Protein AF-A0A3D1FB81-F1 (afdb_monomer_lite)

Sequence (231 aa):
MKILDAQGRLFGKINVIDFLALMFLVSLTPMFYFGYKIVNKKPQAPQAQEFPVVPKAIIETEFDFTFTKLDSHTAKLIAIGDKEIDKSGQIIGEIISVGRLKPLTYEIDLGSGLKSTKENPELKQIPVTLKIKAEVKDNSLYYKDKPLKAATLIDFHSNKYTAQAIFMPVGISTIEKTIPSLTSDAIKAMIEQKTTVLNQEINLLRNKIDLLETFLKQEKTTEKREPKVKK

Foldseek 3Di:
DDQADPQCAGVVPHHPVVVVVVVVVVVCVVVVVVVVVVVPPDPPPDPPPPDPPPPWDKDKDKFKKKFWQDFPVRLVVDDFQFFFADPVRDTFKGFHDKADKDFHWDWDDPPPRDIDIDGDNRIIMIITMMTGTWTQDPNFTDDPNHTQDAQDWDWGDGPVDITIIGTHGPDPPVVPPPDPDDPPVVVVVVVVVVVVVVVVVVVVVVVVVVVVVVVVVVVVVVVVPDDPPDD

pLDDT: mean 87.66, std 13.92, range [40.28, 98.56]

Secondary structure (DSSP, 8-state):
--SB-TTSEETTTEEHHHHHHHHHHHHHHHHHHHHHHHHTS---------------EEEEEEEEEEEEEE-TTHHHH--TT-EEE-TTS-EEEEEEEE---EEEEEEEE-STT-EEEEEEEEEEEEEEEEEEEEEEETTEEEETTEE--TT-EEEEE-SS-EEEEEEE-TTSSHHHHS-SS--HHHHHHHHHHHHHHHHHHHHHHHHHHHHHHHHHHHHHHHHTT------

Radius of gyration: 38.81 Å; chains: 1; bounding box: 113×56×82 Å

Structure (mmCIF, N/CA/C/O backbone):
data_AF-A0A3D1FB81-F1
#
_entry.id   AF-A0A3D1FB81-F1
#
loop_
_atom_site.group_PDB
_atom_site.id
_atom_site.type_symbol
_atom_site.label_atom_id
_atom_site.label_alt_id
_atom_site.label_comp_id
_atom_site.label_asym_id
_atom_site.label_entity_id
_atom_site.label_seq_id
_atom_site.pdbx_PDB_ins_code
_atom_site.Cartn_x
_atom_site.Cartn_y
_atom_site.Cartn_z
_atom_site.occupancy
_atom_site.B_iso_or_equiv
_atom_site.auth_seq_id
_atom_site.auth_comp_id
_atom_site.auth_asym_id
_atom_site.auth_atom_id
_atom_site.pdbx_PDB_model_num
ATOM 1 N N . MET A 1 1 ? -74.794 -16.175 51.330 1.00 75.69 1 MET A N 1
ATOM 2 C CA . MET A 1 1 ? -75.111 -15.676 49.971 1.00 75.69 1 MET A CA 1
ATOM 3 C C . MET A 1 1 ? -74.534 -16.652 48.957 1.00 75.69 1 MET A C 1
ATOM 5 O O . MET A 1 1 ? -73.378 -17.022 49.114 1.00 75.69 1 MET A O 1
ATOM 9 N N . LYS A 1 2 ? -75.319 -17.123 47.978 1.00 82.88 2 LYS A N 1
ATOM 10 C CA . LYS A 1 2 ? -74.787 -17.961 46.890 1.00 82.88 2 LYS A CA 1
ATOM 11 C C . LYS A 1 2 ? -74.041 -17.052 45.908 1.00 82.88 2 LYS A C 1
ATOM 13 O O . LYS A 1 2 ? -74.607 -16.071 45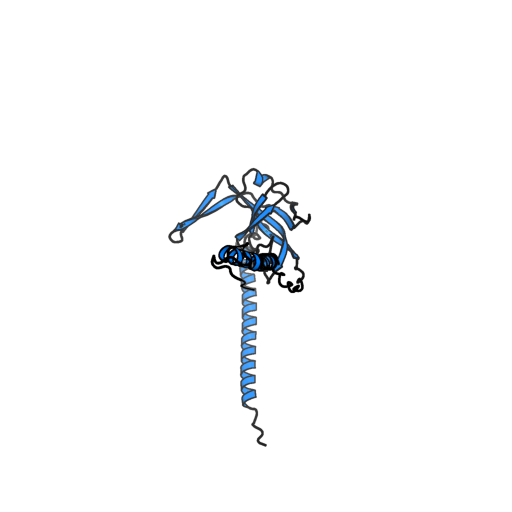.445 1.00 82.88 2 LYS A O 1
ATOM 18 N N . ILE A 1 3 ? -72.770 -17.350 45.652 1.00 83.62 3 ILE A N 1
ATOM 19 C CA . ILE A 1 3 ? -71.889 -16.554 44.773 1.00 83.62 3 ILE A CA 1
ATOM 20 C C . ILE A 1 3 ? -72.203 -16.817 43.288 1.00 83.62 3 ILE A C 1
ATOM 22 O O . ILE A 1 3 ? -72.002 -15.948 42.439 1.00 83.62 3 ILE A O 1
ATOM 26 N N . LEU A 1 4 ? -72.750 -17.999 42.998 1.00 85.81 4 LEU A N 1
ATOM 27 C CA . LEU A 1 4 ? -73.154 -18.458 41.675 1.00 85.81 4 LEU A CA 1
ATOM 28 C C . LEU A 1 4 ? -74.666 -18.668 41.631 1.00 85.81 4 LEU A C 1
ATOM 30 O O . LEU A 1 4 ? -75.235 -19.336 42.499 1.00 85.81 4 LEU A O 1
ATOM 34 N N . ASP A 1 5 ? -75.294 -18.098 40.608 1.00 87.69 5 ASP A N 1
ATOM 35 C CA . ASP A 1 5 ? -76.678 -18.393 40.240 1.00 87.69 5 ASP A CA 1
ATOM 36 C C . ASP A 1 5 ? -76.773 -19.762 39.528 1.00 87.69 5 ASP A C 1
ATOM 38 O O . ASP A 1 5 ? -75.783 -20.264 38.994 1.00 87.69 5 ASP A O 1
ATOM 42 N N . ALA A 1 6 ? -77.968 -20.355 39.482 1.00 91.19 6 ALA A N 1
ATOM 43 C CA . ALA A 1 6 ? -78.286 -21.592 38.767 1.00 91.19 6 ALA A CA 1
ATOM 44 C C . ALA A 1 6 ? -77.912 -21.544 37.273 1.00 91.19 6 ALA A C 1
ATOM 46 O O . ALA A 1 6 ? -77.668 -22.580 36.665 1.00 91.19 6 ALA A O 1
ATOM 47 N N . GLN A 1 7 ? -77.820 -20.344 36.693 1.00 88.88 7 GLN A N 1
ATOM 48 C CA . GLN A 1 7 ? -77.372 -20.121 35.316 1.00 88.88 7 GLN A CA 1
ATOM 49 C C . GLN A 1 7 ? -75.844 -19.974 35.172 1.00 88.88 7 GLN A C 1
ATOM 51 O O . GLN A 1 7 ? -75.364 -19.640 34.092 1.00 88.88 7 GLN A O 1
ATOM 56 N N . GLY A 1 8 ? -75.062 -20.171 36.241 1.00 86.50 8 GLY A N 1
ATOM 57 C CA . GLY A 1 8 ? -73.601 -20.036 36.195 1.00 86.50 8 GLY A CA 1
ATOM 58 C C . GLY A 1 8 ? -73.120 -18.588 36.054 1.00 86.50 8 GLY A C 1
ATOM 59 O O . GLY A 1 8 ? -72.060 -18.334 35.482 1.00 86.50 8 GLY A O 1
ATOM 60 N N . ARG A 1 9 ? -73.900 -17.621 36.555 1.00 90.75 9 ARG A N 1
ATOM 61 C CA . ARG A 1 9 ? -73.536 -16.195 36.579 1.00 90.75 9 ARG A CA 1
ATOM 62 C C . ARG A 1 9 ? -72.970 -15.808 37.943 1.00 90.75 9 ARG A C 1
ATOM 64 O O . ARG A 1 9 ? -73.579 -16.114 38.970 1.00 90.75 9 ARG A O 1
ATOM 71 N N . LEU A 1 10 ? -71.842 -15.098 37.959 1.00 88.81 10 LEU A N 1
ATOM 72 C CA . LEU A 1 10 ? -71.308 -14.459 39.162 1.00 88.81 10 LEU A CA 1
ATOM 73 C C . LEU A 1 10 ? -72.162 -13.232 39.492 1.00 88.81 10 LEU A C 1
ATOM 75 O O . LEU A 1 10 ? -72.335 -12.335 38.659 1.00 88.81 10 LEU A O 1
ATOM 79 N N . PHE A 1 11 ? -72.715 -13.205 40.708 1.00 88.94 11 PHE A N 1
ATOM 80 C CA . PHE A 1 11 ? -73.554 -12.107 41.211 1.00 88.94 11 PHE A CA 1
ATOM 81 C C . PHE A 1 11 ? -74.741 -11.728 40.295 1.00 88.94 11 PHE A C 1
ATOM 83 O O . PHE A 1 11 ? -75.189 -10.583 40.303 1.00 88.94 11 PHE A O 1
ATOM 90 N N . GLY A 1 12 ? -75.223 -12.661 39.463 1.00 87.25 12 GLY A N 1
ATOM 91 C CA . GLY A 1 12 ? -76.331 -12.450 38.519 1.00 87.25 12 GLY A CA 1
ATOM 92 C C . GLY A 1 12 ? -76.037 -11.512 37.337 1.00 87.25 12 GLY A C 1
ATOM 93 O O . GLY A 1 12 ? -76.905 -11.332 36.486 1.00 87.25 12 GLY A O 1
ATOM 94 N N . LYS A 1 13 ? -74.832 -10.927 37.255 1.00 91.44 13 LYS A N 1
ATOM 95 C CA . LYS A 1 13 ? -74.492 -9.887 36.266 1.00 91.44 13 LYS A CA 1
ATOM 96 C C . LYS A 1 13 ? -73.525 -10.351 35.181 1.00 91.44 13 LYS A C 1
ATOM 98 O O . LYS A 1 13 ? -73.621 -9.865 34.061 1.00 91.44 13 LYS A O 1
ATOM 103 N N . ILE A 1 14 ? -72.593 -11.251 35.501 1.00 92.56 14 ILE A N 1
ATOM 104 C CA . ILE A 1 14 ? -71.491 -11.622 34.600 1.00 92.56 14 ILE A CA 1
ATOM 105 C C . ILE A 1 14 ? -71.437 -13.143 34.466 1.00 92.56 14 ILE A C 1
ATOM 107 O O . ILE A 1 14 ? -71.548 -13.860 35.462 1.00 92.56 14 ILE A O 1
ATOM 111 N N . ASN A 1 15 ? -71.263 -13.650 33.246 1.00 94.75 15 ASN A N 1
ATOM 112 C CA . ASN A 1 15 ? -71.031 -15.076 33.020 1.00 94.75 15 ASN A CA 1
ATOM 113 C C . ASN A 1 15 ? -69.662 -15.481 33.587 1.00 94.75 15 ASN A C 1
ATOM 115 O O . ASN A 1 15 ? -68.679 -14.761 33.423 1.00 94.75 15 ASN A O 1
ATOM 119 N N . VAL A 1 16 ? -69.566 -16.658 34.211 1.00 92.75 16 VAL A N 1
ATOM 120 C CA . VAL A 1 16 ? -68.290 -17.176 34.753 1.00 92.75 16 VAL A CA 1
ATOM 121 C C . VAL A 1 16 ? -67.173 -17.197 33.705 1.00 92.75 16 VAL A C 1
ATOM 123 O O . VAL A 1 16 ? -66.028 -16.893 34.026 1.00 92.75 16 VAL A O 1
ATOM 126 N N . ILE A 1 17 ? -67.509 -17.522 32.455 1.00 92.56 17 ILE A N 1
ATOM 127 C CA . ILE A 1 17 ? -66.547 -17.603 31.348 1.00 92.56 17 ILE A CA 1
ATOM 128 C C . ILE A 1 17 ? -65.951 -16.223 31.038 1.00 92.56 17 ILE A C 1
ATOM 130 O O . ILE A 1 17 ? -64.731 -16.097 30.964 1.00 92.56 17 ILE A O 1
ATOM 134 N N . ASP A 1 18 ? -66.784 -15.181 30.940 1.00 91.88 18 ASP A N 1
ATOM 135 C CA . ASP A 1 18 ? -66.319 -13.804 30.720 1.00 91.88 18 ASP A CA 1
ATOM 136 C C . ASP A 1 18 ? -65.472 -13.305 31.890 1.00 91.88 18 ASP A C 1
ATOM 138 O O . ASP A 1 18 ? -64.463 -12.632 31.690 1.00 91.88 18 ASP A O 1
ATOM 142 N N . PHE A 1 19 ? -65.841 -13.671 33.121 1.00 94.44 19 PHE A N 1
ATOM 143 C CA . PHE A 1 19 ? -65.049 -13.337 34.300 1.00 94.44 19 PHE A CA 1
ATOM 144 C C . PHE A 1 19 ? -63.655 -13.979 34.251 1.00 94.44 19 PHE A C 1
ATOM 146 O O . PHE A 1 19 ? -62.665 -13.300 34.519 1.00 94.44 19 PHE A O 1
ATOM 153 N N . LEU A 1 20 ? -63.555 -15.256 33.863 1.00 94.62 20 LEU A N 1
ATOM 154 C CA . LEU A 1 20 ? -62.269 -15.940 33.698 1.00 94.62 20 LEU A CA 1
ATOM 155 C C . LEU A 1 20 ? -61.429 -15.317 32.578 1.00 94.62 20 LEU A C 1
ATOM 157 O O . LEU A 1 20 ? -60.232 -15.101 32.765 1.00 94.62 20 LEU A O 1
ATOM 161 N N . ALA A 1 21 ? -62.053 -14.993 31.442 1.00 96.25 21 ALA A N 1
ATOM 162 C CA . ALA A 1 21 ? -61.386 -14.323 30.330 1.00 96.25 21 ALA A CA 1
ATOM 163 C C . ALA A 1 21 ? -60.852 -12.941 30.747 1.00 96.25 21 ALA A C 1
ATOM 165 O O . ALA A 1 21 ? -59.707 -12.606 30.444 1.00 96.25 21 ALA A O 1
ATOM 166 N N . LEU A 1 22 ? -61.635 -12.172 31.513 1.00 95.88 22 LEU A N 1
ATOM 167 C CA . LEU A 1 22 ? -61.216 -10.885 32.071 1.00 95.88 22 LEU A CA 1
ATOM 168 C C . LEU A 1 22 ? -60.036 -11.055 33.039 1.00 95.88 22 LEU A C 1
ATOM 170 O O . LEU A 1 22 ? -59.058 -10.317 32.949 1.00 95.88 22 LEU A O 1
ATOM 174 N N . MET A 1 23 ? -60.098 -12.044 33.936 1.00 96.31 23 MET A N 1
ATOM 175 C CA . MET A 1 23 ? -59.019 -12.338 34.887 1.00 96.31 23 MET A CA 1
ATOM 176 C C . MET A 1 23 ? -57.724 -12.714 34.159 1.00 96.31 23 MET A C 1
ATOM 178 O O . MET A 1 23 ? -56.651 -12.219 34.507 1.00 96.31 23 MET A O 1
ATOM 182 N N . PHE A 1 24 ? -57.829 -13.528 33.107 1.00 96.75 24 PHE A N 1
ATOM 183 C CA . PHE A 1 24 ? -56.702 -13.896 32.256 1.00 96.75 24 PHE A CA 1
ATOM 184 C C . PHE A 1 24 ? -56.091 -12.669 31.566 1.00 96.75 24 PHE A C 1
ATOM 186 O O . PHE A 1 24 ? -54.877 -12.470 31.621 1.00 96.75 24 PHE A O 1
ATOM 193 N N . LEU A 1 25 ? -56.921 -11.788 31.005 1.00 95.94 25 LEU A N 1
ATOM 194 C CA . LEU A 1 25 ? -56.462 -10.577 30.322 1.00 95.94 25 LEU A CA 1
ATOM 195 C C . LEU A 1 25 ? -55.784 -9.596 31.295 1.00 95.94 25 LEU A C 1
ATOM 197 O O . LEU A 1 25 ? -54.714 -9.069 30.996 1.00 95.94 25 LEU A O 1
ATOM 201 N N . VAL A 1 26 ? -56.332 -9.443 32.507 1.00 96.56 26 VAL A N 1
ATOM 202 C CA . VAL A 1 26 ? -55.716 -8.650 33.586 1.00 96.56 26 VAL A CA 1
ATOM 203 C C . VAL A 1 26 ? -54.388 -9.264 34.047 1.00 96.56 26 VAL A C 1
ATOM 205 O O . VAL A 1 26 ? -53.433 -8.529 34.308 1.00 96.56 26 VAL A O 1
ATOM 208 N N . SER A 1 27 ? -54.278 -10.596 34.089 1.00 95.50 27 SER A N 1
ATOM 209 C CA . SER A 1 27 ? -53.034 -11.283 34.469 1.00 95.50 27 SER A CA 1
ATOM 210 C C . SER A 1 27 ? -51.903 -11.118 33.443 1.00 95.50 27 SER A C 1
ATOM 212 O O . SER A 1 27 ? -50.730 -11.123 33.815 1.00 95.50 27 SER A O 1
ATOM 214 N N . LEU A 1 28 ? -52.240 -10.893 32.167 1.00 95.50 28 LEU A N 1
ATOM 215 C CA . LEU A 1 28 ? -51.267 -10.665 31.095 1.00 95.50 28 LEU A CA 1
ATOM 216 C C . LEU A 1 28 ? -50.663 -9.253 31.124 1.00 95.50 28 LEU A C 1
ATOM 218 O O . LEU A 1 28 ? -49.510 -9.069 30.734 1.00 95.50 28 LEU A O 1
ATOM 222 N N . THR A 1 29 ? -51.397 -8.253 31.618 1.00 94.25 29 THR A N 1
ATOM 223 C CA . THR A 1 29 ? -50.948 -6.847 31.677 1.00 94.25 29 THR A CA 1
ATOM 224 C C . THR A 1 29 ? -49.556 -6.643 32.305 1.00 94.25 29 THR A C 1
ATOM 226 O O . THR A 1 29 ? -48.713 -5.999 31.672 1.00 94.25 29 THR A O 1
ATOM 229 N N . PRO A 1 30 ? -49.241 -7.191 33.501 1.00 92.38 30 PRO A N 1
ATOM 230 C CA . PRO A 1 30 ? -47.904 -7.058 34.080 1.00 92.38 30 PRO A CA 1
ATOM 231 C C . PRO A 1 30 ? -46.830 -7.776 33.252 1.00 92.38 30 PRO A C 1
ATOM 233 O O . PRO A 1 30 ? -45.713 -7.273 33.148 1.00 92.38 30 PRO A O 1
ATOM 236 N N . MET A 1 31 ? -47.157 -8.900 32.609 1.00 92.81 31 MET A N 1
ATOM 237 C CA . MET A 1 31 ? -46.212 -9.638 31.766 1.00 92.81 31 MET A CA 1
ATOM 238 C C . MET A 1 31 ? -45.755 -8.798 30.566 1.00 92.81 31 MET A C 1
ATOM 240 O O . MET A 1 31 ? -44.556 -8.712 30.300 1.00 92.81 31 MET A O 1
ATOM 244 N N . PHE A 1 32 ? -46.682 -8.104 29.899 1.00 92.31 32 PHE A N 1
ATOM 245 C CA . PHE A 1 32 ? -46.343 -7.183 28.811 1.00 92.31 32 PHE A CA 1
ATOM 246 C C . PHE A 1 32 ? -45.561 -5.959 29.306 1.00 92.31 32 PHE A C 1
ATOM 248 O O . PHE A 1 32 ? -44.557 -5.589 28.695 1.00 92.31 32 PHE A O 1
ATOM 255 N N . TYR A 1 33 ? -45.958 -5.368 30.439 1.00 92.81 33 TYR A N 1
ATOM 256 C CA . TYR A 1 33 ? -45.269 -4.206 31.013 1.00 92.81 33 TYR A CA 1
ATOM 257 C C . TYR A 1 33 ? -43.810 -4.513 31.403 1.00 92.81 33 TYR A C 1
ATOM 259 O O . TYR A 1 33 ? -42.891 -3.775 31.036 1.00 92.81 33 TYR A O 1
ATOM 267 N N . PHE A 1 34 ? -43.565 -5.622 32.112 1.00 91.19 34 PHE A N 1
ATOM 268 C CA . PHE A 1 34 ? -42.215 -6.012 32.532 1.00 91.19 34 PHE A CA 1
ATOM 269 C C . PHE A 1 34 ? -41.390 -6.624 31.395 1.00 91.19 34 PHE A C 1
ATOM 271 O O . PHE A 1 34 ? -40.194 -6.340 31.303 1.00 91.19 34 PHE A O 1
ATOM 278 N N . GLY A 1 35 ? -42.011 -7.392 30.494 1.00 88.00 35 GLY A N 1
ATOM 279 C CA . GLY A 1 35 ? -41.345 -7.954 29.318 1.00 88.00 35 GLY A CA 1
ATOM 280 C C . GLY A 1 35 ? -40.773 -6.867 28.407 1.00 88.00 35 GLY A C 1
ATOM 281 O O . GLY A 1 35 ? -39.593 -6.909 28.055 1.00 88.00 35 GLY A O 1
ATOM 282 N N . TYR A 1 36 ? -41.556 -5.820 28.123 1.00 89.81 36 TYR A N 1
ATOM 283 C CA . TYR A 1 36 ? -41.106 -4.692 27.299 1.00 89.81 36 TYR A CA 1
ATOM 284 C C . TYR A 1 36 ? -39.938 -3.919 27.938 1.00 89.81 36 TYR A C 1
ATOM 286 O O . TYR A 1 36 ? -39.029 -3.447 27.251 1.00 89.81 36 TYR A O 1
ATOM 294 N N . LYS A 1 37 ? -39.914 -3.827 29.273 1.00 84.69 37 LYS A N 1
ATOM 295 C CA . LYS A 1 37 ? -38.833 -3.168 30.021 1.00 84.69 37 LYS A CA 1
ATOM 296 C C . LYS A 1 37 ? -37.514 -3.947 29.972 1.00 84.69 37 LYS A C 1
ATOM 298 O O . LYS A 1 37 ? -36.456 -3.322 29.986 1.00 84.69 37 LYS A O 1
ATOM 303 N N . ILE A 1 38 ? -37.558 -5.279 29.932 1.00 83.50 38 ILE A N 1
ATOM 304 C CA . ILE A 1 38 ? -36.354 -6.125 29.885 1.00 83.50 38 ILE A CA 1
ATOM 305 C C . ILE A 1 38 ? -35.736 -6.106 28.483 1.00 83.50 38 ILE A C 1
ATOM 307 O O . ILE A 1 38 ? -34.524 -5.953 28.367 1.00 83.50 38 ILE A O 1
ATOM 311 N N . VAL A 1 39 ? -36.557 -6.166 27.431 1.00 85.19 39 VAL A N 1
ATOM 312 C CA . VAL A 1 39 ? -36.076 -6.164 26.036 1.00 85.19 39 VAL A CA 1
ATOM 313 C C . VAL A 1 39 ? -35.443 -4.819 25.641 1.00 85.19 39 VAL A C 1
ATOM 315 O O . VAL A 1 39 ? -34.495 -4.790 24.864 1.00 85.19 39 VAL A O 1
ATOM 318 N N . ASN A 1 40 ? -35.897 -3.704 26.225 1.00 82.00 40 ASN A N 1
ATOM 319 C CA . ASN A 1 40 ? -35.365 -2.369 25.916 1.00 82.00 40 ASN A CA 1
ATOM 320 C C . ASN A 1 40 ? -34.155 -1.941 26.752 1.00 82.00 40 ASN A C 1
ATOM 322 O O . ASN A 1 40 ? -33.587 -0.870 26.509 1.00 82.00 40 ASN A O 1
ATOM 326 N N . LYS A 1 41 ? -33.718 -2.750 27.723 1.00 74.81 41 LYS A N 1
ATOM 327 C CA . LYS A 1 41 ? -32.406 -2.529 28.327 1.00 74.81 41 LYS A CA 1
ATOM 328 C C . LYS A 1 41 ? -31.366 -2.944 27.302 1.00 74.81 41 LYS A C 1
ATOM 330 O O . LYS A 1 41 ? -31.046 -4.122 27.178 1.00 74.81 41 LYS A O 1
ATOM 335 N N . LYS A 1 42 ? -30.843 -1.957 26.565 1.00 74.50 42 LYS A N 1
ATOM 336 C CA . LYS A 1 42 ? -29.630 -2.141 25.767 1.00 74.50 42 LYS A CA 1
ATOM 337 C C . LYS A 1 42 ? -28.616 -2.851 26.669 1.00 74.50 42 LYS A C 1
ATOM 339 O O . LYS A 1 42 ? -28.425 -2.369 27.791 1.00 74.50 42 LYS A O 1
ATOM 344 N N . PRO A 1 43 ? -28.030 -3.983 26.242 1.00 72.38 43 PRO A N 1
ATOM 345 C CA . PRO A 1 43 ? -26.991 -4.632 27.018 1.00 72.38 43 PRO A CA 1
ATOM 346 C C . PRO A 1 43 ? -25.970 -3.557 27.367 1.00 72.38 43 PRO A C 1
ATOM 348 O O . PRO A 1 43 ? -25.457 -2.871 26.481 1.00 72.38 43 PRO A O 1
ATOM 351 N N . GLN A 1 44 ? -25.782 -3.331 28.668 1.00 67.69 44 GLN A N 1
ATOM 352 C CA . GLN A 1 44 ? -24.712 -2.480 29.154 1.00 67.69 44 GLN A CA 1
ATOM 353 C C . GLN A 1 44 ? -23.453 -3.125 28.593 1.00 67.69 44 GLN A C 1
ATOM 355 O O . GLN A 1 44 ? -23.117 -4.245 28.980 1.00 67.69 44 GLN A O 1
ATOM 360 N N . ALA A 1 45 ? -22.856 -2.482 27.587 1.00 72.38 45 ALA A N 1
ATOM 361 C CA . ALA A 1 45 ? -21.617 -2.960 27.012 1.00 72.38 45 ALA A CA 1
ATOM 362 C C . ALA A 1 45 ? -20.665 -3.185 28.193 1.00 72.38 45 ALA A C 1
ATOM 364 O O . ALA A 1 45 ? -20.569 -2.286 29.040 1.00 72.38 45 ALA A O 1
ATOM 365 N N . PRO A 1 46 ? -20.039 -4.371 28.311 1.00 71.25 46 PRO A N 1
ATOM 366 C CA . PRO A 1 46 ? -18.996 -4.590 29.297 1.00 71.25 46 PRO A CA 1
ATOM 367 C C . PRO A 1 46 ? -18.072 -3.386 29.224 1.00 71.25 46 PRO A C 1
ATOM 369 O O . PRO A 1 46 ? -17.648 -3.031 28.122 1.00 71.25 46 PRO A O 1
ATOM 372 N N . GLN A 1 47 ? -17.875 -2.700 30.353 1.00 67.00 47 GLN A N 1
ATOM 373 C CA . GLN A 1 47 ? -16.976 -1.556 30.419 1.00 67.00 47 GLN A CA 1
ATOM 374 C C . GLN A 1 47 ? -15.658 -2.018 29.813 1.00 67.00 47 GLN A C 1
ATOM 376 O O . GLN A 1 47 ? -15.001 -2.902 30.364 1.00 67.00 47 GLN A O 1
ATOM 381 N N . ALA A 1 48 ? -15.361 -1.519 28.612 1.00 66.94 48 ALA A N 1
ATOM 382 C CA . ALA A 1 48 ? -14.162 -1.887 27.897 1.00 66.94 48 ALA A CA 1
ATOM 383 C C . ALA A 1 48 ? -13.016 -1.501 28.822 1.00 66.94 48 ALA A C 1
ATOM 385 O O . ALA A 1 48 ? -12.868 -0.326 29.149 1.00 66.94 48 ALA A O 1
ATOM 386 N N . GLN A 1 49 ? -12.276 -2.497 29.310 1.00 73.62 49 GLN A N 1
ATOM 387 C CA . GLN A 1 49 ? -11.016 -2.242 29.984 1.00 73.62 49 GLN A CA 1
ATOM 388 C C . GLN A 1 49 ? -10.213 -1.349 29.044 1.00 73.62 49 GLN A C 1
ATOM 390 O O . GLN A 1 49 ? -9.917 -1.741 27.913 1.00 73.62 49 GLN A O 1
ATOM 395 N N . GLU A 1 50 ? -9.956 -0.118 29.480 1.00 66.00 50 GLU A N 1
ATOM 396 C CA . GLU A 1 50 ? -9.110 0.822 28.765 1.00 66.00 50 GLU A CA 1
ATOM 397 C C . GLU A 1 50 ? -7.702 0.234 28.784 1.00 66.00 50 GLU A C 1
ATOM 399 O O . GLU A 1 50 ? -6.936 0.407 29.731 1.00 66.00 50 GLU A O 1
ATOM 404 N N . PHE A 1 51 ? -7.381 -0.561 27.764 1.00 71.56 51 PHE A N 1
ATOM 405 C CA . PHE A 1 51 ? -6.016 -0.996 27.551 1.00 71.56 51 PHE A CA 1
ATOM 406 C C . PHE A 1 51 ? -5.174 0.267 27.366 1.00 71.56 51 PHE A C 1
ATOM 408 O O . PHE A 1 51 ? -5.567 1.136 26.578 1.00 71.56 51 PHE A O 1
ATOM 415 N N . PRO A 1 52 ? -4.043 0.400 28.083 1.00 72.88 52 PRO A N 1
ATOM 416 C CA . PRO A 1 52 ? -3.162 1.540 27.911 1.00 72.88 52 PRO A CA 1
ATOM 417 C C . PRO A 1 52 ? -2.810 1.638 26.429 1.00 72.88 52 PRO A C 1
ATOM 419 O O . PRO A 1 52 ? -2.255 0.703 25.848 1.00 72.88 52 PRO A O 1
ATOM 422 N N . VAL A 1 53 ? -3.207 2.749 25.805 1.00 76.12 53 VAL A N 1
ATOM 423 C CA . VAL A 1 53 ? -2.948 3.013 24.393 1.00 76.12 53 VAL A CA 1
ATOM 424 C C . VAL A 1 53 ? -1.440 3.125 24.247 1.00 76.12 53 VAL A C 1
ATOM 426 O O . VAL A 1 53 ? -0.851 4.153 24.579 1.00 76.12 53 VAL A O 1
ATOM 429 N N . VAL A 1 54 ? -0.802 2.043 23.804 1.00 76.75 54 VAL A N 1
ATOM 430 C CA . VAL A 1 54 ? 0.621 2.057 23.485 1.00 76.75 54 VAL A CA 1
ATOM 431 C C . VAL A 1 54 ? 0.806 3.128 22.406 1.00 76.75 54 VAL A C 1
ATOM 433 O O . VAL A 1 54 ? 0.148 3.046 21.362 1.00 76.75 54 VAL A O 1
ATOM 436 N N . PRO A 1 55 ? 1.618 4.172 22.654 1.00 77.12 55 PRO A N 1
ATOM 437 C CA . PRO A 1 55 ? 1.789 5.256 21.705 1.00 77.12 55 PRO A CA 1
ATOM 438 C C . PRO A 1 55 ? 2.297 4.683 20.384 1.00 77.12 55 PRO A C 1
ATOM 440 O O . PRO A 1 55 ? 3.312 3.991 20.328 1.00 77.12 55 PRO A O 1
ATOM 443 N N . LYS A 1 56 ? 1.544 4.951 19.319 1.00 85.06 56 LYS A N 1
ATOM 444 C CA . LYS A 1 56 ? 1.842 4.477 17.972 1.00 85.06 56 LYS A CA 1
ATOM 445 C C . LYS A 1 56 ? 3.143 5.120 17.502 1.00 85.06 56 LYS A C 1
ATOM 447 O O . LYS A 1 56 ? 3.192 6.332 17.300 1.00 85.06 56 LYS A O 1
ATOM 452 N N . ALA A 1 57 ? 4.194 4.322 17.338 1.00 91.06 57 ALA A N 1
ATOM 453 C CA . ALA A 1 57 ? 5.453 4.798 16.783 1.00 91.06 57 ALA A CA 1
ATOM 454 C C . ALA A 1 57 ? 5.266 5.063 15.281 1.00 91.06 57 ALA A C 1
ATOM 456 O O . ALA A 1 57 ? 5.159 4.132 14.481 1.00 91.06 57 ALA A O 1
ATOM 457 N N . ILE A 1 58 ? 5.184 6.341 14.913 1.00 92.94 58 ILE A N 1
ATOM 458 C CA . ILE A 1 58 ? 5.123 6.790 13.520 1.00 92.94 58 ILE A CA 1
ATOM 459 C C . ILE A 1 58 ? 6.537 7.168 13.094 1.00 92.94 58 ILE A C 1
ATOM 461 O O . ILE A 1 58 ? 7.181 7.993 13.741 1.00 92.94 58 ILE A O 1
ATOM 465 N N . ILE A 1 59 ? 7.005 6.578 11.999 1.00 94.88 59 ILE A N 1
ATOM 466 C CA . ILE A 1 59 ? 8.291 6.904 11.386 1.00 94.88 59 ILE A CA 1
ATOM 467 C C . ILE A 1 59 ? 8.069 7.512 10.004 1.00 94.88 59 ILE A C 1
ATOM 469 O O . ILE A 1 59 ? 7.132 7.148 9.293 1.00 94.88 59 ILE A O 1
ATOM 473 N N . GLU A 1 60 ? 8.939 8.436 9.617 1.00 95.81 60 GLU A N 1
ATOM 474 C CA . GLU A 1 60 ? 8.978 8.986 8.265 1.00 95.81 60 GLU A CA 1
ATOM 475 C C . GLU A 1 60 ? 10.125 8.324 7.500 1.00 95.81 60 GLU A C 1
ATOM 477 O O . GLU A 1 60 ? 11.261 8.292 7.974 1.00 95.81 60 GLU A O 1
ATOM 482 N N . THR A 1 61 ? 9.825 7.735 6.345 1.00 94.50 61 THR A N 1
ATOM 483 C CA . THR A 1 61 ? 10.800 6.954 5.576 1.00 94.50 61 THR 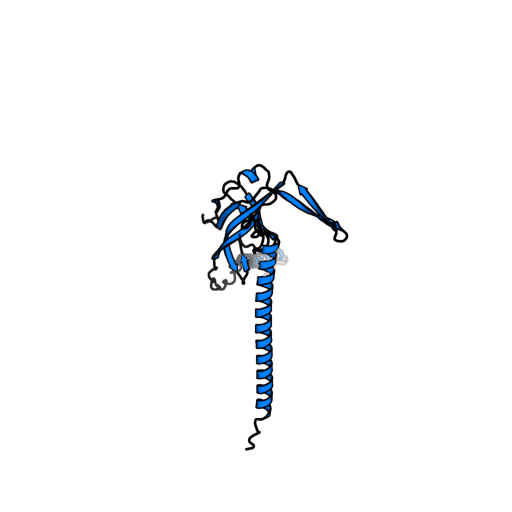A CA 1
ATOM 484 C C . THR A 1 61 ? 10.454 6.957 4.087 1.00 94.50 61 THR A C 1
ATOM 486 O O . THR A 1 61 ? 9.341 7.314 3.694 1.00 94.50 61 THR A O 1
ATOM 489 N N . GLU A 1 62 ? 11.425 6.601 3.253 1.00 95.62 62 GLU A N 1
ATOM 490 C CA . GLU A 1 62 ? 11.329 6.641 1.797 1.00 95.62 62 GLU A CA 1
ATOM 491 C C . GLU A 1 62 ? 11.244 5.226 1.236 1.00 95.62 62 GLU A C 1
ATOM 493 O O . GLU A 1 62 ? 12.046 4.353 1.572 1.00 95.62 62 GLU A O 1
ATOM 498 N N . PHE A 1 63 ? 10.272 5.007 0.358 1.00 95.31 63 PHE A N 1
ATOM 499 C CA . PHE A 1 63 ? 10.010 3.709 -0.241 1.00 95.31 63 PHE A CA 1
ATOM 500 C C . PHE A 1 63 ? 9.753 3.829 -1.732 1.00 95.31 63 PHE A C 1
ATOM 502 O O . PHE A 1 63 ? 9.129 4.781 -2.204 1.00 95.31 63 PHE A O 1
ATOM 509 N N . ASP A 1 64 ? 10.194 2.816 -2.469 1.00 96.12 64 ASP A N 1
ATOM 510 C CA . ASP A 1 64 ? 9.919 2.711 -3.889 1.00 96.12 64 ASP A CA 1
ATOM 511 C C . ASP A 1 64 ? 8.580 2.011 -4.130 1.00 96.12 64 ASP A C 1
ATOM 513 O O . ASP A 1 64 ? 8.251 0.966 -3.561 1.00 96.12 64 ASP A O 1
ATOM 517 N N . PHE A 1 65 ? 7.804 2.604 -5.024 1.00 96.81 65 PHE A N 1
ATOM 518 C CA . PHE A 1 65 ? 6.526 2.097 -5.480 1.00 96.81 65 PHE A CA 1
ATOM 519 C C . PHE A 1 65 ? 6.480 2.103 -7.003 1.00 96.81 65 PHE A C 1
ATOM 521 O O . PHE A 1 65 ? 7.209 2.827 -7.676 1.00 96.81 65 PHE A O 1
ATOM 528 N N . THR A 1 66 ? 5.582 1.309 -7.569 1.00 97.44 66 THR A N 1
ATOM 529 C CA . THR A 1 66 ? 5.208 1.428 -8.979 1.00 97.44 66 THR A CA 1
ATOM 530 C C . THR A 1 66 ? 3.748 1.814 -9.059 1.00 97.44 66 THR A C 1
ATOM 532 O O . THR A 1 66 ? 2.879 1.019 -8.697 1.00 97.44 66 THR A O 1
ATOM 535 N N . PHE A 1 67 ? 3.472 3.029 -9.529 1.00 98.19 67 PHE A N 1
ATOM 536 C CA . PHE A 1 67 ? 2.114 3.399 -9.899 1.00 98.19 67 PHE A CA 1
ATOM 537 C C . PHE A 1 67 ? 1.724 2.594 -11.135 1.00 98.19 67 PHE A C 1
ATOM 539 O O . PHE A 1 67 ? 2.462 2.574 -12.119 1.00 98.19 67 PHE A O 1
ATOM 546 N N . THR A 1 68 ? 0.599 1.893 -11.067 1.00 97.50 68 THR A N 1
ATOM 547 C CA . THR A 1 68 ? 0.146 0.935 -12.078 1.00 97.50 68 THR A CA 1
ATOM 548 C C . THR A 1 68 ? -1.248 1.292 -12.581 1.00 97.50 68 THR A C 1
ATOM 550 O O . THR A 1 68 ? -1.967 2.061 -11.942 1.00 97.50 68 THR A O 1
ATOM 553 N N . LYS A 1 69 ? -1.637 0.717 -13.727 1.00 97.19 69 LYS A N 1
ATOM 554 C CA . LYS A 1 69 ? -2.946 0.923 -14.373 1.00 97.19 69 LYS A CA 1
ATOM 555 C C . LYS A 1 69 ? -3.283 2.404 -14.596 1.00 97.19 69 LYS A C 1
ATOM 557 O O . LYS A 1 69 ? -4.435 2.806 -14.473 1.00 97.19 69 LYS A O 1
ATOM 562 N N . LEU A 1 70 ? -2.274 3.208 -14.922 1.00 97.88 70 LEU A N 1
ATOM 563 C CA . LEU A 1 70 ? -2.453 4.625 -15.214 1.00 97.88 70 LEU A CA 1
ATOM 564 C C . LEU A 1 70 ? -2.898 4.797 -16.664 1.0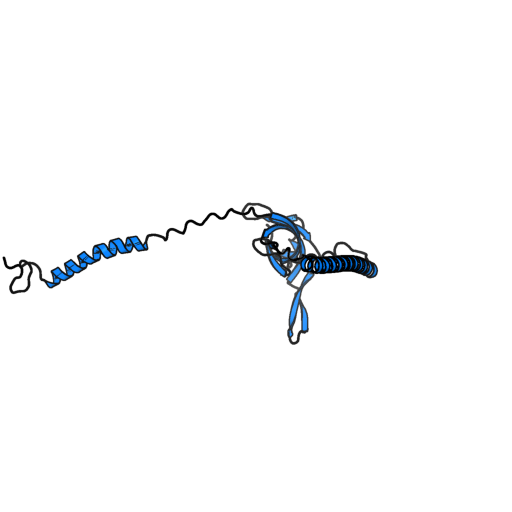0 97.88 70 LEU A C 1
ATOM 566 O O . LEU A 1 70 ? -2.268 4.251 -17.570 1.00 97.88 70 LEU A O 1
ATOM 570 N N . ASP A 1 71 ? -3.931 5.593 -16.907 1.00 97.50 71 ASP A N 1
ATOM 571 C CA . ASP A 1 71 ? -4.199 6.093 -18.250 1.00 97.50 71 ASP A CA 1
ATOM 572 C C . ASP A 1 71 ? -3.166 7.170 -18.647 1.00 97.50 71 ASP A C 1
ATOM 574 O O . ASP A 1 71 ? -2.458 7.749 -17.815 1.00 97.50 71 ASP A O 1
ATOM 578 N N . SER A 1 72 ? -3.072 7.453 -19.948 1.00 96.31 72 SER A N 1
ATOM 579 C CA . SER A 1 72 ? -2.072 8.389 -20.482 1.00 96.31 72 SER A CA 1
ATOM 580 C C . SER A 1 72 ? -2.274 9.846 -20.045 1.00 96.31 72 SER A C 1
ATOM 582 O O . SER A 1 72 ? -1.326 10.628 -20.135 1.00 96.31 72 SER A O 1
ATOM 584 N N . HIS A 1 73 ? -3.476 10.239 -19.612 1.00 97.12 73 HIS A N 1
ATOM 585 C CA . HIS A 1 73 ? -3.738 11.582 -19.099 1.00 97.12 73 HIS A CA 1
ATOM 586 C C . HIS A 1 73 ? -3.275 11.691 -17.642 1.00 97.12 73 HIS A C 1
ATOM 588 O O . HIS A 1 73 ? -2.435 12.540 -17.344 1.00 97.12 73 HIS A O 1
ATOM 594 N N . THR A 1 74 ? -3.704 10.770 -16.774 1.00 97.81 74 THR A N 1
ATOM 595 C CA . THR A 1 74 ? -3.278 10.712 -15.364 1.00 97.81 74 THR A CA 1
ATOM 596 C C . THR A 1 74 ? -1.762 10.578 -15.231 1.00 97.81 74 THR A C 1
ATOM 598 O O . THR A 1 74 ? -1.146 11.274 -14.424 1.00 97.81 74 THR A O 1
ATOM 601 N N . ALA A 1 75 ? -1.133 9.764 -16.086 1.00 97.25 75 ALA A N 1
ATOM 602 C CA . ALA A 1 75 ? 0.318 9.593 -16.124 1.00 97.25 75 ALA A CA 1
ATOM 603 C C . ALA A 1 75 ? 1.101 10.912 -16.276 1.00 97.25 75 ALA A C 1
ATOM 605 O O . ALA A 1 75 ? 2.202 11.034 -15.748 1.00 97.25 75 ALA A O 1
ATOM 606 N N . LYS A 1 76 ? 0.542 11.898 -16.992 1.00 97.62 76 LYS A N 1
ATOM 607 C CA . LYS A 1 76 ? 1.171 13.211 -17.222 1.00 97.62 76 LYS A CA 1
ATOM 608 C C . LYS A 1 76 ? 0.964 14.191 -16.068 1.00 97.62 76 LYS A C 1
ATOM 610 O O . LYS A 1 76 ? 1.676 15.187 -16.001 1.00 97.62 76 LYS A O 1
ATOM 615 N N . LEU A 1 77 ? -0.018 13.940 -15.201 1.00 98.25 77 LEU A N 1
ATOM 616 C CA . LEU A 1 77 ? -0.325 14.793 -14.050 1.00 98.25 77 LEU A CA 1
ATOM 617 C C . LEU A 1 77 ? 0.580 14.504 -12.848 1.00 98.25 77 LEU A C 1
ATOM 619 O O . LEU A 1 77 ? 0.726 15.374 -11.991 1.00 98.25 77 LEU A O 1
ATOM 623 N N . ILE A 1 78 ? 1.160 13.301 -12.788 1.00 98.44 78 ILE A N 1
ATOM 624 C CA . ILE A 1 78 ? 2.049 12.867 -11.708 1.00 98.44 78 ILE A CA 1
ATOM 625 C C . ILE A 1 78 ? 3.352 13.661 -11.769 1.00 98.44 78 ILE A C 1
ATOM 627 O O . ILE A 1 78 ? 4.096 13.585 -12.748 1.00 98.44 78 ILE A O 1
ATOM 631 N N . ALA A 1 79 ? 3.644 14.389 -10.695 1.00 98.38 79 ALA A N 1
ATOM 632 C CA . ALA A 1 79 ? 4.841 15.203 -10.575 1.00 98.38 79 ALA A CA 1
ATOM 633 C C . ALA A 1 79 ? 5.520 15.023 -9.211 1.00 98.38 79 ALA A C 1
ATOM 635 O O . ALA A 1 79 ? 4.906 14.640 -8.215 1.00 98.38 79 ALA A O 1
ATOM 636 N N . ILE A 1 80 ? 6.817 15.338 -9.170 1.00 98.50 80 ILE A N 1
ATOM 637 C CA . ILE A 1 80 ? 7.565 15.455 -7.915 1.00 98.50 80 ILE A CA 1
ATOM 638 C C . ILE A 1 80 ? 6.934 16.577 -7.076 1.00 98.50 80 ILE A C 1
ATOM 640 O O . ILE A 1 80 ? 6.612 17.644 -7.599 1.00 98.50 80 ILE A O 1
ATOM 644 N N . GLY A 1 81 ? 6.762 16.327 -5.780 1.00 98.31 81 GLY A N 1
ATOM 645 C CA . GLY A 1 81 ? 6.129 17.234 -4.827 1.00 98.31 81 GLY A CA 1
ATOM 646 C C . GLY A 1 81 ? 4.610 17.082 -4.715 1.00 98.31 81 GLY A C 1
ATOM 647 O O . GLY A 1 81 ? 4.005 17.803 -3.922 1.00 98.31 81 GLY A O 1
ATOM 648 N N . ASP A 1 82 ? 3.977 16.168 -5.463 1.00 98.56 82 ASP A N 1
ATOM 649 C CA . ASP A 1 82 ? 2.578 15.803 -5.217 1.00 98.56 82 ASP A CA 1
ATOM 650 C C . ASP A 1 82 ? 2.441 15.133 -3.838 1.00 98.56 82 ASP A C 1
ATOM 652 O O . ASP A 1 82 ? 3.275 14.314 -3.441 1.00 98.56 82 ASP A O 1
ATOM 656 N N . LYS A 1 83 ? 1.378 15.482 -3.104 1.00 98.50 83 LYS A N 1
ATOM 657 C CA . LYS A 1 83 ? 1.186 15.100 -1.697 1.00 98.50 83 LYS A CA 1
ATOM 658 C C . LYS A 1 83 ? -0.134 14.380 -1.491 1.00 98.50 83 LYS A C 1
ATOM 660 O O . LYS A 1 83 ? -1.152 14.784 -2.050 1.00 98.50 83 LYS A O 1
ATOM 665 N N . GLU A 1 84 ? -0.106 13.378 -0.624 1.00 98.31 84 GLU A N 1
ATOM 666 C CA . GLU A 1 84 ? -1.287 12.750 -0.051 1.00 98.31 84 GLU A CA 1
ATOM 667 C C . GLU A 1 84 ? -1.533 13.305 1.350 1.00 98.31 84 GLU A C 1
ATOM 669 O O . GLU A 1 84 ? -0.652 13.287 2.217 1.00 98.31 84 GLU A O 1
ATOM 674 N N . ILE A 1 85 ? -2.744 13.823 1.544 1.00 97.81 85 ILE A N 1
ATOM 675 C CA . ILE A 1 85 ? -3.182 14.494 2.765 1.00 97.81 85 ILE A CA 1
ATOM 676 C C . ILE A 1 85 ? -4.286 13.650 3.404 1.00 97.81 85 ILE A C 1
ATOM 678 O O . ILE A 1 85 ? -5.228 13.233 2.730 1.00 97.81 85 ILE A O 1
ATOM 682 N N . ASP A 1 86 ? -4.164 13.380 4.701 1.00 96.19 86 ASP A N 1
ATOM 683 C CA . ASP A 1 86 ? -5.168 12.631 5.450 1.00 96.19 86 ASP A CA 1
ATOM 684 C C . ASP A 1 86 ? -6.396 13.487 5.818 1.00 96.19 86 ASP A C 1
ATOM 686 O O . ASP A 1 86 ? -6.481 14.685 5.543 1.00 96.19 86 ASP A O 1
ATOM 690 N N . LYS A 1 87 ? -7.371 12.876 6.500 1.00 95.50 87 LYS A N 1
ATOM 691 C CA . LYS A 1 87 ? -8.591 13.572 6.947 1.00 95.50 87 LYS A CA 1
ATOM 692 C C . LYS A 1 87 ? -8.325 14.700 7.955 1.00 95.50 87 LYS A C 1
ATOM 694 O O . LYS A 1 87 ? -9.202 15.532 8.157 1.00 95.50 87 LYS A O 1
ATOM 699 N N . SER A 1 88 ? -7.161 14.706 8.605 1.00 95.25 88 SER A N 1
ATOM 700 C CA . SER A 1 88 ? -6.748 15.734 9.566 1.00 95.25 88 SER A CA 1
ATOM 701 C C . SER A 1 88 ? -5.968 16.884 8.920 1.00 95.25 88 SER A C 1
ATOM 703 O O . SER A 1 88 ? -5.605 17.834 9.609 1.00 95.25 88 SER A O 1
ATOM 705 N N . GLY A 1 89 ? -5.718 16.824 7.607 1.00 96.06 89 GLY A N 1
ATOM 706 C CA . GLY A 1 89 ? -4.906 17.811 6.899 1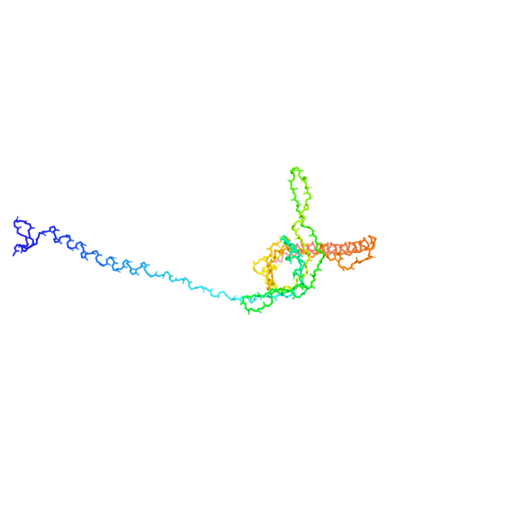.00 96.06 89 GLY A CA 1
ATOM 707 C C . GLY A 1 89 ? -3.400 17.548 6.991 1.00 96.06 89 GLY A C 1
ATOM 708 O O . GLY A 1 89 ? -2.608 18.376 6.541 1.00 96.06 89 GLY A O 1
ATOM 709 N N . GLN A 1 90 ? -2.977 16.411 7.548 1.00 96.19 90 GLN A N 1
ATOM 710 C CA . GLN A 1 90 ? -1.567 16.050 7.635 1.00 96.19 90 GLN A CA 1
ATOM 711 C C . GLN A 1 90 ? -1.091 15.374 6.354 1.00 96.19 90 GLN A C 1
ATOM 713 O O . GLN A 1 90 ? -1.749 14.489 5.810 1.00 96.19 90 GLN A O 1
ATOM 718 N N . ILE A 1 91 ? 0.109 15.745 5.909 1.00 97.31 91 ILE A N 1
ATOM 719 C CA . ILE A 1 91 ? 0.796 15.053 4.817 1.00 97.31 91 ILE A CA 1
ATOM 720 C C . ILE A 1 91 ? 1.226 13.675 5.328 1.00 97.31 91 ILE A C 1
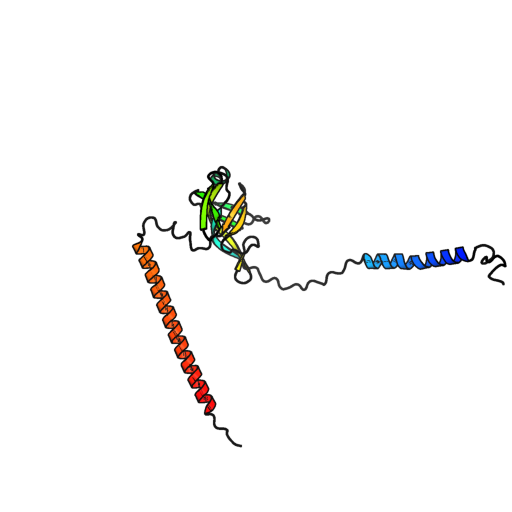ATOM 722 O O . ILE A 1 91 ? 1.980 13.586 6.307 1.00 97.31 91 ILE A O 1
ATOM 726 N N . ILE A 1 92 ? 0.736 12.623 4.673 1.00 97.31 92 ILE A N 1
ATOM 727 C CA . ILE A 1 92 ? 1.064 11.219 4.964 1.00 97.31 92 ILE A CA 1
ATOM 728 C C . ILE A 1 92 ? 1.899 10.568 3.858 1.00 97.31 92 ILE A C 1
ATOM 730 O O . ILE A 1 92 ? 2.500 9.522 4.096 1.00 97.31 92 ILE A O 1
ATOM 734 N N . GLY A 1 93 ? 1.966 11.184 2.676 1.00 97.94 93 GLY A N 1
ATOM 735 C CA . GLY A 1 93 ? 2.806 10.753 1.563 1.00 97.94 93 GLY A CA 1
ATOM 736 C C . GLY A 1 93 ? 3.217 11.926 0.673 1.00 97.94 93 GLY A C 1
ATOM 737 O O . GLY A 1 93 ? 2.426 12.840 0.456 1.00 97.94 93 GLY A O 1
ATOM 738 N N . GLU A 1 94 ? 4.436 11.902 0.146 1.00 98.50 94 GLU A N 1
ATOM 739 C CA . GLU A 1 94 ? 4.954 12.883 -0.812 1.00 98.50 94 GLU A CA 1
ATOM 740 C C . GLU A 1 94 ? 5.783 12.185 -1.893 1.00 98.50 94 GLU A C 1
ATOM 742 O O . GLU A 1 94 ? 6.638 11.350 -1.592 1.00 98.50 94 GLU A O 1
ATOM 747 N N . ILE A 1 95 ? 5.541 12.525 -3.161 1.00 98.50 95 ILE A N 1
ATOM 748 C CA . ILE A 1 95 ? 6.336 12.015 -4.279 1.00 98.50 95 ILE A CA 1
ATOM 749 C C . ILE A 1 95 ? 7.663 12.767 -4.322 1.00 98.50 95 ILE A C 1
ATOM 751 O O . ILE A 1 95 ? 7.706 13.932 -4.706 1.00 98.50 95 ILE A O 1
ATOM 755 N N . ILE A 1 96 ? 8.761 12.096 -3.990 1.00 97.88 96 ILE A N 1
ATOM 756 C CA . ILE A 1 96 ? 10.100 12.704 -4.026 1.00 97.88 96 ILE A CA 1
ATOM 757 C C . ILE A 1 96 ? 10.835 12.429 -5.339 1.00 97.88 96 ILE A C 1
ATOM 759 O O . ILE A 1 96 ? 11.751 13.158 -5.713 1.00 97.88 96 ILE A O 1
ATOM 763 N N . SER A 1 97 ? 10.438 11.387 -6.073 1.00 97.19 97 SER A N 1
ATOM 764 C CA . SER A 1 97 ? 11.059 11.052 -7.351 1.00 97.19 97 SER A CA 1
ATOM 765 C C . SER A 1 97 ? 10.094 10.321 -8.276 1.00 97.19 97 SER A C 1
ATOM 767 O O . SER A 1 97 ? 9.361 9.437 -7.840 1.00 97.19 97 SER A O 1
ATOM 769 N N . VAL A 1 98 ? 10.140 10.658 -9.564 1.00 97.75 98 VAL A N 1
ATOM 770 C CA . VAL A 1 98 ? 9.331 10.046 -10.625 1.00 97.75 98 VAL A CA 1
ATOM 771 C C . VAL A 1 98 ? 10.275 9.486 -11.685 1.00 97.75 98 VAL A C 1
ATOM 773 O O . VAL A 1 98 ? 11.160 10.187 -12.172 1.00 97.75 98 VAL A O 1
ATOM 776 N N . GLY A 1 99 ? 10.137 8.203 -12.005 1.00 95.88 99 GLY A N 1
ATOM 777 C CA . GLY A 1 99 ? 10.915 7.538 -13.044 1.00 95.88 99 GLY A CA 1
ATOM 778 C C . GLY A 1 99 ? 10.280 7.647 -14.431 1.00 95.88 99 GLY A C 1
ATOM 779 O O . GLY A 1 99 ? 9.373 8.438 -14.676 1.00 95.88 99 GLY A O 1
ATOM 780 N N . ARG A 1 100 ? 10.777 6.843 -15.378 1.00 96.44 100 ARG A N 1
ATOM 781 C CA . ARG A 1 100 ? 10.289 6.865 -16.765 1.00 96.44 100 ARG A CA 1
ATOM 782 C C . ARG A 1 100 ? 8.950 6.140 -16.890 1.00 96.44 100 ARG A C 1
ATOM 784 O O . ARG A 1 100 ? 8.790 5.042 -16.361 1.00 96.44 100 ARG A O 1
ATOM 791 N N . LEU A 1 101 ? 8.037 6.732 -17.656 1.00 96.44 101 LEU A N 1
ATOM 792 C CA . LEU A 1 101 ? 6.777 6.112 -18.056 1.00 96.44 101 LEU A CA 1
ATOM 793 C C . LEU A 1 101 ? 7.050 4.853 -18.889 1.00 96.44 101 LEU A C 1
ATOM 795 O O . LEU A 1 101 ? 7.732 4.927 -19.912 1.00 96.44 101 LEU A O 1
ATOM 799 N N . LYS A 1 102 ? 6.505 3.709 -18.468 1.00 96.38 102 LYS A N 1
ATOM 800 C CA . LYS A 1 102 ? 6.592 2.427 -19.185 1.00 96.38 102 LYS A CA 1
ATOM 801 C C . LYS A 1 102 ? 5.175 1.919 -19.505 1.00 96.38 102 LYS A C 1
ATOM 803 O O . LYS A 1 102 ? 4.244 2.231 -18.757 1.00 96.38 102 LYS A O 1
ATOM 808 N N . PRO A 1 103 ? 4.959 1.168 -20.600 1.00 97.12 103 PRO A N 1
ATOM 809 C CA . PRO A 1 103 ? 3.731 0.392 -20.774 1.00 97.12 103 PRO A CA 1
ATOM 810 C C . PRO A 1 103 ? 3.521 -0.556 -19.588 1.00 97.12 103 PRO A C 1
ATOM 812 O O . PRO A 1 103 ? 4.492 -1.021 -18.984 1.00 97.12 103 PRO A O 1
ATOM 815 N N . LEU A 1 104 ? 2.265 -0.819 -19.229 1.00 95.94 104 LEU A N 1
ATOM 816 C CA . LEU A 1 104 ? 1.953 -1.804 -18.201 1.00 95.94 104 LEU A CA 1
ATOM 817 C C . LEU A 1 104 ? 2.248 -3.201 -18.747 1.00 95.94 104 LEU A C 1
ATOM 819 O O . LEU A 1 104 ? 1.738 -3.589 -19.798 1.00 95.94 104 LEU A O 1
ATOM 823 N N . THR A 1 105 ? 3.025 -3.966 -17.997 1.00 93.38 105 THR A N 1
ATOM 824 C CA . THR A 1 105 ? 3.375 -5.340 -18.340 1.00 93.38 105 THR A CA 1
ATOM 825 C C . THR A 1 105 ? 2.661 -6.294 -17.390 1.00 93.38 105 THR A C 1
ATOM 827 O O . THR A 1 105 ? 2.660 -6.070 -16.181 1.00 93.38 105 THR A O 1
ATOM 830 N N . TYR A 1 106 ? 2.052 -7.353 -17.920 1.00 91.88 106 TYR A N 1
ATOM 831 C CA . TYR A 1 106 ? 1.410 -8.395 -17.121 1.00 91.88 106 TYR A CA 1
ATOM 832 C C . TYR A 1 106 ? 1.933 -9.781 -17.505 1.00 91.88 106 TYR A C 1
ATOM 834 O O . TYR A 1 106 ? 2.216 -10.058 -18.674 1.00 91.88 106 TYR A O 1
ATOM 842 N N . GLU A 1 107 ? 2.074 -10.642 -16.497 1.00 92.56 107 GLU A N 1
ATOM 843 C CA . GLU A 1 107 ? 2.424 -12.051 -16.668 1.00 92.56 107 GLU A CA 1
ATOM 844 C C . GLU A 1 107 ? 1.146 -12.877 -16.840 1.00 92.56 107 GLU A C 1
ATOM 846 O O . GLU A 1 107 ? 0.212 -12.778 -16.043 1.00 92.56 107 GLU A O 1
ATOM 851 N N . ILE A 1 108 ? 1.112 -13.702 -17.881 1.00 93.94 108 ILE A N 1
ATOM 852 C CA . ILE A 1 108 ? 0.073 -14.695 -18.137 1.00 93.94 108 ILE A CA 1
ATOM 853 C C . ILE A 1 108 ? 0.693 -16.067 -17.892 1.00 93.94 108 ILE A C 1
ATOM 855 O O . ILE A 1 108 ? 1.686 -16.415 -18.532 1.00 93.94 108 ILE A O 1
ATOM 859 N N . ASP A 1 109 ? 0.108 -16.851 -16.993 1.00 94.19 109 ASP A N 1
ATOM 860 C CA . ASP A 1 109 ? 0.456 -18.263 -16.839 1.00 94.19 109 ASP A CA 1
ATOM 861 C C . ASP A 1 109 ? -0.207 -19.064 -17.971 1.00 94.19 109 ASP A C 1
ATOM 863 O O . ASP A 1 109 ? -1.432 -19.063 -18.111 1.00 94.19 109 ASP A O 1
ATOM 867 N N . LEU A 1 110 ? 0.606 -19.697 -18.817 1.00 94.88 110 LEU A N 1
ATOM 868 C CA . LEU A 1 110 ? 0.155 -20.534 -19.931 1.00 94.88 110 LEU A CA 1
ATOM 869 C C . LEU A 1 110 ? -0.042 -22.003 -19.516 1.00 94.88 110 LEU A C 1
ATOM 871 O O . LEU A 1 110 ? -0.386 -22.833 -20.359 1.00 94.88 110 LEU A O 1
ATOM 875 N N . GLY A 1 111 ? 0.174 -22.335 -18.240 1.00 91.81 111 GLY A N 1
ATOM 876 C CA . GLY A 1 111 ? 0.230 -23.704 -17.740 1.00 91.81 111 GLY A CA 1
ATOM 877 C C . GLY A 1 111 ? 1.636 -24.305 -17.838 1.00 91.81 111 GLY A C 1
ATOM 878 O O . GLY A 1 111 ? 2.538 -23.765 -18.479 1.00 91.81 111 GLY A O 1
ATOM 879 N N . SER A 1 112 ? 1.852 -25.436 -17.159 1.00 93.19 112 SER A N 1
ATOM 880 C CA . SER A 1 112 ? 3.148 -26.144 -17.109 1.00 93.19 112 SER A CA 1
ATOM 881 C C . SER A 1 112 ? 4.338 -25.292 -16.632 1.00 93.19 112 SER A C 1
ATOM 883 O O . SER A 1 112 ? 5.486 -25.592 -16.954 1.00 93.19 112 SER A O 1
ATOM 885 N N . GLY A 1 113 ? 4.080 -24.223 -15.870 1.00 92.88 113 GLY A N 1
ATOM 886 C CA . GLY A 1 113 ? 5.110 -23.297 -15.389 1.00 92.88 113 GLY A CA 1
ATOM 887 C C . GLY A 1 113 ? 5.639 -22.324 -16.451 1.00 92.88 113 GLY A C 1
ATOM 888 O O . GLY A 1 113 ? 6.580 -21.580 -16.171 1.00 92.88 113 GLY A O 1
ATOM 889 N N . LEU A 1 114 ? 5.053 -22.302 -17.654 1.00 92.81 114 LEU A N 1
ATOM 890 C CA . LEU A 1 114 ? 5.390 -21.338 -18.698 1.00 92.81 114 LEU A CA 1
ATOM 891 C C . LEU A 1 114 ? 4.658 -20.020 -18.441 1.00 92.81 114 LEU A C 1
ATOM 893 O O . LEU A 1 114 ? 3.431 -19.962 -18.440 1.00 92.81 114 LEU A O 1
ATOM 897 N N . LYS A 1 115 ? 5.420 -18.940 -18.280 1.00 95.94 115 LYS A N 1
ATOM 898 C CA . LYS A 1 115 ? 4.889 -17.580 -18.167 1.00 95.94 115 LYS A CA 1
ATOM 899 C C . LYS A 1 115 ? 5.133 -16.810 -19.458 1.00 95.94 115 LYS A C 1
ATOM 901 O O . LYS A 1 115 ? 6.237 -16.836 -19.997 1.00 95.94 115 LYS A O 1
ATOM 906 N N . SER A 1 116 ? 4.114 -16.107 -19.940 1.00 93.88 116 SER A N 1
ATOM 907 C CA . SER A 1 116 ? 4.215 -15.181 -21.066 1.00 93.88 116 SER A CA 1
ATOM 908 C C . SER A 1 116 ? 3.986 -13.759 -20.591 1.00 93.88 116 SER A C 1
ATOM 910 O O . SER A 1 116 ? 3.014 -13.462 -19.902 1.00 93.88 116 SER A O 1
ATOM 912 N N . THR A 1 117 ? 4.886 -12.873 -20.985 1.00 95.25 117 THR A N 1
ATOM 913 C CA . THR A 1 117 ? 4.820 -11.457 -20.656 1.00 95.25 117 THR A CA 1
ATOM 914 C C . THR A 1 117 ? 4.146 -10.716 -21.802 1.00 95.25 117 THR A C 1
ATOM 916 O O . THR A 1 117 ? 4.624 -10.774 -22.936 1.00 95.25 117 THR A O 1
ATOM 919 N N . LYS A 1 118 ? 3.041 -10.017 -21.525 1.00 95.06 118 LYS A N 1
ATOM 920 C CA . LYS A 1 118 ? 2.380 -9.143 -22.503 1.00 95.06 118 LYS A CA 1
ATOM 921 C C . LYS A 1 118 ? 2.384 -7.700 -22.030 1.00 95.06 118 LYS A C 1
ATOM 923 O O . LYS A 1 118 ? 2.209 -7.408 -20.848 1.00 95.06 118 LYS A O 1
ATOM 928 N N . GLU A 1 119 ? 2.557 -6.795 -22.982 1.00 95.31 119 GLU A N 1
ATOM 929 C CA . GLU A 1 119 ? 2.444 -5.359 -22.755 1.00 95.31 119 GLU A CA 1
ATOM 930 C C . GLU A 1 119 ? 1.037 -4.883 -23.117 1.00 95.31 119 GLU A C 1
ATOM 932 O O . GLU A 1 119 ? 0.454 -5.308 -24.117 1.00 95.31 119 GLU A O 1
ATOM 937 N N . ASN A 1 120 ? 0.488 -3.989 -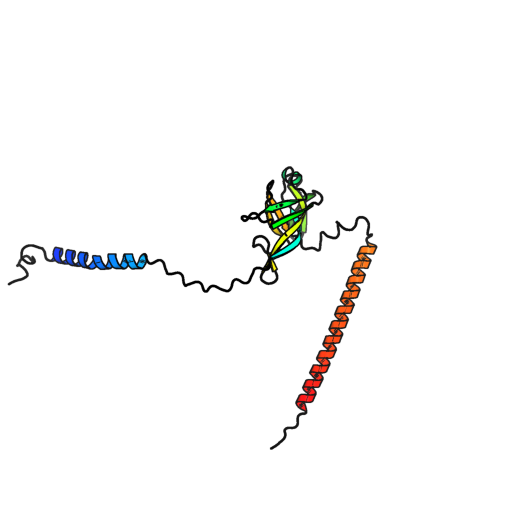22.300 1.00 93.25 120 ASN A N 1
ATOM 938 C CA . ASN A 1 120 ? -0.707 -3.229 -22.625 1.00 93.25 120 ASN A CA 1
ATOM 939 C C . ASN A 1 120 ? -0.279 -1.798 -23.007 1.00 93.25 120 ASN A C 1
ATOM 941 O O . ASN A 1 120 ? 0.250 -1.083 -22.155 1.00 93.25 120 ASN A O 1
ATOM 945 N N . PRO A 1 121 ? -0.476 -1.359 -24.264 1.00 91.56 121 PRO A N 1
ATOM 946 C CA . PRO A 1 121 ? -0.053 -0.031 -24.699 1.00 91.56 121 PRO A CA 1
ATOM 947 C C . PRO A 1 121 ? -0.929 1.103 -24.145 1.00 91.56 121 PRO A C 1
ATOM 949 O O . PRO A 1 121 ? -0.446 2.235 -24.069 1.00 91.56 121 PRO A O 1
ATOM 952 N N . GLU A 1 122 ? -2.176 0.831 -23.752 1.00 95.62 122 GLU A N 1
ATOM 953 C CA . GLU A 1 122 ? -3.124 1.838 -23.253 1.00 95.62 122 GLU A CA 1
ATOM 954 C C . GLU A 1 122 ? -2.867 2.182 -21.786 1.00 95.62 122 GLU A C 1
ATOM 956 O O . GLU A 1 122 ? -2.889 3.354 -21.400 1.00 95.62 122 GLU A O 1
ATOM 961 N N . LEU A 1 123 ? -2.569 1.156 -20.986 1.00 96.88 123 LEU A N 1
ATOM 962 C CA . LEU A 1 123 ? -2.242 1.299 -19.574 1.00 96.88 123 LEU A CA 1
ATOM 963 C C . LEU A 1 123 ? -0.745 1.511 -19.389 1.00 96.88 123 LEU A C 1
ATOM 965 O O . LEU A 1 123 ? 0.092 0.860 -20.012 1.00 96.88 123 LEU A O 1
ATOM 969 N N . LYS A 1 124 ? -0.400 2.419 -18.489 1.00 97.25 124 LYS A N 1
ATOM 970 C CA . LYS A 1 124 ? 0.976 2.764 -18.166 1.00 97.25 124 LYS A CA 1
ATOM 971 C C . LYS A 1 124 ? 1.297 2.434 -16.719 1.00 97.25 124 LYS A C 1
ATOM 973 O O . LYS A 1 124 ? 0.417 2.289 -15.866 1.00 97.25 124 LYS A O 1
ATOM 978 N N . GLN A 1 125 ? 2.590 2.354 -16.459 1.00 97.50 125 GLN A N 1
ATOM 979 C CA . GLN A 1 125 ? 3.152 2.270 -15.128 1.00 97.50 125 GLN A CA 1
ATOM 980 C C . GLN A 1 125 ? 4.322 3.241 -14.983 1.00 97.50 125 GLN A C 1
ATOM 982 O O . GLN A 1 125 ? 5.042 3.522 -15.947 1.00 97.50 125 GLN A O 1
ATOM 987 N N . ILE A 1 126 ? 4.498 3.768 -13.775 1.00 97.25 126 ILE A N 1
ATOM 988 C CA . ILE A 1 126 ? 5.554 4.726 -13.450 1.00 97.25 126 ILE A CA 1
ATOM 989 C C . ILE A 1 126 ? 6.183 4.309 -12.119 1.00 97.25 126 ILE A C 1
ATOM 991 O O . ILE A 1 126 ? 5.480 4.272 -11.108 1.00 97.25 126 ILE A O 1
ATOM 995 N N . PRO A 1 127 ? 7.490 4.001 -12.084 1.00 97.38 127 PRO A N 1
ATOM 996 C CA . PRO A 1 127 ? 8.190 3.822 -10.823 1.00 97.38 127 PRO A CA 1
ATOM 997 C C . PRO A 1 127 ? 8.335 5.181 -10.135 1.00 97.38 127 PRO A C 1
ATOM 999 O O . PRO A 1 127 ? 8.771 6.153 -10.753 1.00 97.38 127 PRO A O 1
ATOM 1002 N N . VAL A 1 128 ? 7.973 5.255 -8.862 1.00 97.44 128 VAL A N 1
ATOM 1003 C CA . VAL A 1 128 ? 8.030 6.467 -8.043 1.00 97.44 128 VAL A CA 1
ATOM 1004 C C . VAL A 1 128 ? 8.667 6.153 -6.698 1.00 97.44 128 VAL A C 1
ATOM 1006 O O . VAL A 1 128 ? 8.549 5.041 -6.193 1.00 97.44 128 VAL A O 1
ATOM 1009 N N . THR A 1 129 ? 9.321 7.140 -6.104 1.00 97.12 129 THR A N 1
ATOM 1010 C CA . THR A 1 129 ? 9.793 7.054 -4.721 1.00 97.12 129 THR A CA 1
ATOM 1011 C C . THR A 1 129 ? 8.910 7.969 -3.884 1.00 97.12 129 THR A C 1
ATOM 1013 O O . THR A 1 129 ? 8.759 9.153 -4.209 1.00 97.12 129 THR A O 1
ATOM 1016 N N . LEU A 1 130 ? 8.296 7.411 -2.842 1.00 97.69 130 LEU A N 1
ATOM 1017 C CA . LEU A 1 130 ? 7.402 8.114 -1.932 1.00 97.69 130 LEU A CA 1
ATOM 1018 C C . LEU A 1 130 ? 8.062 8.260 -0.564 1.00 97.69 130 LEU A C 1
ATOM 1020 O O . LEU A 1 130 ? 8.512 7.273 0.017 1.00 97.69 130 LEU A O 1
ATOM 1024 N N . LYS A 1 131 ? 8.046 9.475 -0.022 1.00 97.69 131 LYS A N 1
ATOM 1025 C CA . LYS A 1 131 ? 8.300 9.732 1.393 1.00 97.69 131 LYS A CA 1
ATOM 1026 C C . LYS A 1 131 ? 6.978 9.581 2.137 1.00 97.69 131 LYS A C 1
ATOM 1028 O O . LYS A 1 131 ? 6.056 10.354 1.889 1.00 97.69 131 LYS A O 1
ATOM 1033 N N . ILE A 1 132 ? 6.851 8.574 2.996 1.00 97.50 132 ILE A N 1
ATOM 1034 C CA . ILE A 1 132 ? 5.596 8.265 3.694 1.00 97.50 132 ILE A CA 1
ATOM 1035 C C . ILE A 1 132 ? 5.771 8.259 5.209 1.00 97.50 132 ILE A C 1
ATOM 1037 O O . ILE A 1 132 ? 6.845 7.956 5.733 1.00 97.50 132 ILE A O 1
ATOM 1041 N N . LYS A 1 133 ? 4.674 8.538 5.916 1.00 96.94 133 LYS A N 1
ATOM 1042 C CA . LYS A 1 133 ? 4.555 8.283 7.354 1.00 96.94 133 LYS A CA 1
ATOM 1043 C C . LYS A 1 133 ? 3.998 6.879 7.566 1.00 96.94 133 LYS A C 1
ATOM 1045 O O . LYS A 1 133 ? 2.835 6.622 7.254 1.00 96.94 133 LYS A O 1
ATOM 1050 N N . ALA A 1 134 ? 4.830 5.978 8.074 1.00 95.75 134 ALA A N 1
ATOM 1051 C CA . ALA A 1 134 ? 4.468 4.594 8.353 1.00 95.75 134 ALA A CA 1
ATOM 1052 C C . ALA A 1 134 ? 4.325 4.358 9.862 1.00 95.75 134 ALA A C 1
ATOM 1054 O O . ALA A 1 134 ? 5.071 4.911 10.668 1.00 95.75 134 ALA A O 1
ATOM 1055 N N . GLU A 1 135 ? 3.369 3.517 10.243 1.00 95.31 135 GLU A N 1
ATOM 1056 C CA . GLU A 1 135 ? 3.153 3.093 11.626 1.00 95.31 135 GLU A CA 1
ATOM 1057 C C . GLU A 1 135 ? 3.864 1.755 11.868 1.00 95.31 135 GLU A C 1
ATOM 1059 O O . GLU A 1 135 ? 3.673 0.803 11.108 1.00 95.31 135 GLU A O 1
ATOM 1064 N N . VAL A 1 136 ? 4.679 1.666 12.921 1.00 94.19 136 VAL A N 1
ATOM 1065 C CA . VAL A 1 136 ? 5.323 0.409 13.327 1.00 94.19 136 VAL A CA 1
ATOM 1066 C C . VAL A 1 136 ? 4.376 -0.345 14.266 1.00 94.19 136 VAL A C 1
ATOM 1068 O O . VAL A 1 136 ? 4.130 0.104 15.385 1.00 94.19 136 VAL A O 1
ATOM 1071 N N . LYS A 1 137 ? 3.855 -1.499 13.830 1.00 93.50 137 LYS A N 1
ATOM 1072 C CA . LYS A 1 137 ? 3.056 -2.425 14.659 1.00 93.50 137 LYS A CA 1
ATOM 1073 C C . LYS A 1 137 ? 3.633 -3.826 14.544 1.00 93.50 137 LYS A C 1
ATOM 1075 O O . LYS A 1 137 ? 3.880 -4.282 13.431 1.00 93.50 137 LYS A O 1
ATOM 1080 N N . ASP A 1 138 ? 3.847 -4.502 15.670 1.00 90.75 138 ASP A N 1
ATOM 1081 C CA . ASP A 1 138 ? 4.299 -5.902 15.702 1.00 90.75 138 ASP A CA 1
ATOM 1082 C C . ASP A 1 138 ? 5.526 -6.160 14.806 1.00 90.75 138 ASP A C 1
ATOM 1084 O O . ASP A 1 138 ? 5.571 -7.104 14.016 1.00 90.75 138 ASP A O 1
ATOM 1088 N N . ASN A 1 139 ? 6.514 -5.258 14.879 1.00 88.81 139 ASN A N 1
ATOM 1089 C CA . ASN A 1 139 ? 7.746 -5.312 14.083 1.00 88.81 139 ASN A CA 1
ATOM 1090 C C . ASN A 1 139 ? 7.528 -5.265 12.551 1.00 88.81 139 ASN A C 1
ATOM 1092 O O . ASN A 1 139 ? 8.388 -5.678 11.777 1.00 88.81 139 ASN A O 1
ATOM 1096 N N . SER A 1 140 ? 6.370 -4.771 12.106 1.00 93.31 140 SER A N 1
ATOM 1097 C CA . SER A 1 140 ? 6.006 -4.583 10.701 1.00 93.31 140 SER A CA 1
ATOM 1098 C C . SER A 1 140 ? 5.614 -3.128 10.441 1.00 93.31 140 SER A C 1
ATOM 1100 O O . SER A 1 140 ? 5.059 -2.452 11.308 1.00 93.31 140 SER A O 1
ATOM 1102 N N . LEU A 1 141 ? 5.890 -2.641 9.231 1.00 94.88 141 LEU A N 1
ATOM 1103 C CA . LEU A 1 141 ? 5.503 -1.298 8.807 1.00 94.88 141 LEU A CA 1
ATOM 1104 C C . LEU A 1 141 ? 4.120 -1.309 8.174 1.00 94.88 141 LEU A C 1
ATOM 1106 O O . LEU A 1 141 ? 3.832 -2.139 7.311 1.00 94.88 141 LEU A O 1
ATOM 1110 N N . TYR A 1 142 ? 3.285 -0.360 8.575 1.00 96.56 142 TYR A N 1
ATOM 1111 C CA . TYR A 1 142 ? 1.939 -0.174 8.056 1.00 96.56 142 TYR A CA 1
ATOM 1112 C C . TYR A 1 142 ? 1.791 1.207 7.425 1.00 96.56 142 TYR A C 1
ATOM 1114 O O . TYR A 1 142 ? 2.229 2.211 7.980 1.00 96.56 142 TYR A O 1
ATOM 1122 N N . TYR A 1 143 ? 1.107 1.257 6.286 1.00 96.25 143 TYR A N 1
ATOM 1123 C CA . TYR A 1 143 ? 0.683 2.483 5.623 1.00 96.25 143 TYR A CA 1
ATOM 1124 C C . TYR A 1 143 ? -0.824 2.421 5.374 1.00 96.25 143 TYR A C 1
ATOM 1126 O O . TYR A 1 143 ? -1.299 1.479 4.740 1.00 96.25 143 TYR A O 1
ATOM 1134 N N . LYS A 1 144 ? -1.588 3.393 5.893 1.00 94.12 144 LYS A N 1
ATOM 1135 C CA . LYS A 1 144 ? -3.067 3.408 5.821 1.00 94.12 144 LYS A CA 1
ATOM 1136 C C . LYS A 1 144 ? -3.685 2.078 6.288 1.00 94.12 144 LYS A C 1
ATOM 1138 O O . LYS A 1 144 ? -4.499 1.481 5.589 1.00 94.12 144 LYS A O 1
ATOM 1143 N N . ASP A 1 145 ? -3.208 1.580 7.430 1.00 93.38 145 ASP A N 1
ATOM 1144 C CA . ASP A 1 145 ? -3.580 0.287 8.028 1.00 93.38 145 ASP A CA 1
ATOM 1145 C C . ASP A 1 145 ? -3.283 -0.962 7.173 1.00 93.38 145 ASP A C 1
ATOM 1147 O O . ASP A 1 145 ? -3.643 -2.075 7.556 1.00 93.38 145 ASP A O 1
ATOM 1151 N N . LYS A 1 146 ? -2.559 -0.825 6.054 1.00 95.88 146 LYS A N 1
ATOM 1152 C CA . LYS A 1 146 ? -2.082 -1.950 5.241 1.00 95.88 146 LYS A CA 1
ATOM 1153 C C . LYS A 1 146 ? -0.609 -2.247 5.540 1.00 95.88 146 LYS A C 1
ATOM 1155 O O . LYS A 1 146 ? 0.199 -1.318 5.522 1.00 95.88 146 LYS A O 1
ATOM 1160 N N . PRO A 1 147 ? -0.221 -3.512 5.772 1.00 95.94 147 PRO A N 1
ATOM 1161 C CA . PRO A 1 147 ? 1.180 -3.862 5.966 1.00 95.94 147 PRO A CA 1
ATOM 1162 C C . PRO A 1 147 ? 1.966 -3.683 4.659 1.00 95.94 147 PRO A C 1
ATOM 1164 O O . PRO A 1 147 ? 1.566 -4.185 3.601 1.00 95.94 147 PRO A O 1
ATOM 1167 N N . LEU A 1 148 ? 3.108 -3.004 4.733 1.00 95.25 148 LEU A N 1
ATOM 1168 C CA . LEU A 1 148 ? 4.033 -2.814 3.617 1.00 95.25 148 LEU A CA 1
ATOM 1169 C C . LEU A 1 148 ? 4.844 -4.098 3.395 1.00 95.25 148 LEU A C 1
ATOM 1171 O O . LEU A 1 148 ? 5.910 -4.299 3.973 1.00 95.25 148 LEU A O 1
ATOM 1175 N N . LYS A 1 149 ? 4.305 -4.990 2.561 1.00 94.94 149 LYS A N 1
ATOM 1176 C CA . LYS A 1 149 ? 4.938 -6.238 2.114 1.00 94.94 149 LYS A CA 1
ATOM 1177 C C . LYS A 1 149 ? 5.140 -6.195 0.603 1.00 94.94 149 LYS A C 1
ATOM 1179 O O . LYS A 1 149 ? 4.467 -5.437 -0.093 1.00 94.94 149 LYS A O 1
ATOM 1184 N N . ALA A 1 150 ? 6.067 -7.002 0.095 1.00 92.56 150 ALA A N 1
ATOM 1185 C CA . ALA A 1 150 ? 6.329 -7.080 -1.338 1.00 92.56 150 ALA A CA 1
ATOM 1186 C C . ALA A 1 150 ? 5.024 -7.253 -2.129 1.00 92.56 150 ALA A C 1
ATOM 1188 O O . ALA A 1 150 ? 4.206 -8.108 -1.790 1.00 92.56 150 ALA A O 1
ATOM 1189 N N . ALA A 1 151 ? 4.843 -6.424 -3.157 1.00 92.19 151 ALA A N 1
ATOM 1190 C CA . ALA A 1 151 ? 3.653 -6.401 -3.999 1.00 92.19 151 ALA A CA 1
ATOM 1191 C C . ALA A 1 151 ? 2.332 -5.997 -3.303 1.00 92.19 151 ALA A C 1
ATOM 1193 O O . ALA A 1 151 ? 1.260 -6.165 -3.889 1.00 92.19 151 ALA A O 1
ATOM 1194 N N . THR A 1 152 ? 2.366 -5.420 -2.093 1.00 95.75 152 THR A N 1
ATOM 1195 C CA . THR A 1 152 ? 1.166 -4.819 -1.488 1.00 95.75 152 THR A CA 1
ATOM 1196 C C . THR A 1 152 ? 0.666 -3.664 -2.359 1.00 95.75 152 THR A C 1
ATOM 1198 O O . THR A 1 152 ? 1.419 -2.744 -2.680 1.00 95.75 152 THR A O 1
ATOM 1201 N N . LEU A 1 153 ? -0.628 -3.695 -2.690 1.00 96.75 153 LEU A N 1
ATOM 1202 C CA . LEU A 1 153 ? -1.343 -2.619 -3.376 1.00 96.75 153 LEU A CA 1
ATOM 1203 C C . LEU A 1 153 ? -1.882 -1.587 -2.377 1.00 96.75 153 LEU A C 1
ATOM 1205 O O . LEU A 1 153 ? -2.702 -1.894 -1.498 1.00 96.75 153 LEU A O 1
ATOM 1209 N N . ILE A 1 154 ? -1.465 -0.342 -2.563 1.00 97.25 154 ILE A N 1
ATOM 1210 C CA . ILE A 1 154 ? -1.968 0.827 -1.845 1.00 97.25 154 ILE A CA 1
ATOM 1211 C C . ILE A 1 154 ? -2.568 1.824 -2.838 1.00 97.25 154 ILE A C 1
ATOM 1213 O O . ILE A 1 154 ? -2.226 1.819 -4.016 1.00 97.25 154 ILE A O 1
ATOM 1217 N N . ASP A 1 155 ? -3.449 2.687 -2.351 1.00 97.81 155 ASP A N 1
ATOM 1218 C CA . ASP A 1 155 ? -4.007 3.782 -3.140 1.00 97.81 155 ASP A CA 1
ATOM 1219 C C . ASP A 1 155 ? -3.356 5.081 -2.678 1.00 97.81 155 ASP A C 1
ATOM 1221 O O . ASP A 1 155 ? -3.359 5.359 -1.474 1.00 97.81 155 ASP A O 1
ATOM 1225 N N . PHE A 1 156 ? -2.808 5.843 -3.621 1.00 98.12 156 PHE A N 1
ATOM 1226 C CA . PHE A 1 156 ? -2.254 7.172 -3.403 1.00 98.12 156 PHE A CA 1
ATOM 1227 C C . PHE A 1 156 ? -3.243 8.220 -3.912 1.00 98.12 156 PHE A C 1
ATOM 1229 O O . PHE A 1 156 ? -3.591 8.220 -5.098 1.00 98.12 156 PHE A O 1
ATOM 1236 N N . HIS A 1 157 ? -3.702 9.104 -3.027 1.00 98.12 157 HIS A N 1
ATOM 1237 C CA . HIS A 1 157 ? -4.642 10.174 -3.375 1.00 98.12 157 HIS A CA 1
ATOM 1238 C C . HIS A 1 157 ? -3.951 11.531 -3.312 1.00 98.12 157 HIS A C 1
ATOM 1240 O O . HIS A 1 157 ? -3.606 12.006 -2.234 1.00 98.12 157 HIS A O 1
ATOM 1246 N N . SER A 1 158 ? -3.798 12.182 -4.462 1.00 98.12 158 SER A N 1
ATOM 1247 C CA . SER A 1 158 ? -3.399 13.586 -4.527 1.00 98.12 158 SER A CA 1
ATOM 1248 C C . SER A 1 158 ? -4.624 14.482 -4.718 1.00 98.12 158 SER A C 1
ATOM 1250 O O . SER A 1 158 ? -5.750 14.020 -4.902 1.00 98.12 158 SER A O 1
ATOM 1252 N N . ASN A 1 159 ? -4.406 15.794 -4.732 1.00 97.38 159 ASN A N 1
ATOM 1253 C CA . ASN A 1 159 ? -5.433 16.760 -5.121 1.00 97.38 159 ASN A CA 1
ATOM 1254 C C . ASN A 1 159 ? -5.796 16.712 -6.619 1.00 97.38 159 ASN A C 1
ATOM 1256 O O . ASN A 1 159 ? -6.789 17.319 -7.014 1.00 97.38 159 ASN A O 1
ATOM 1260 N N . LYS A 1 160 ? -4.990 16.043 -7.454 1.00 98.00 160 LYS A N 1
ATOM 1261 C CA . LYS A 1 160 ? -5.151 16.001 -8.917 1.00 98.00 160 LYS A CA 1
ATOM 1262 C C . LYS A 1 160 ? -5.639 14.644 -9.426 1.00 98.00 160 LYS A C 1
ATOM 1264 O O . LYS A 1 160 ? -6.278 14.594 -10.470 1.00 98.00 160 LYS A O 1
ATOM 1269 N N . TYR A 1 161 ? -5.300 13.551 -8.741 1.00 98.25 161 TYR A N 1
ATOM 1270 C CA . TYR A 1 161 ? -5.568 12.189 -9.207 1.00 98.25 161 TYR A CA 1
ATOM 1271 C C . TYR A 1 161 ? -5.568 11.170 -8.063 1.00 98.25 161 TYR A C 1
ATOM 1273 O O . TYR A 1 161 ? -5.133 11.436 -6.945 1.00 98.25 161 TYR A O 1
ATOM 1281 N N . THR A 1 162 ? -6.026 9.961 -8.377 1.00 98.06 162 THR A N 1
ATOM 1282 C CA . THR A 1 162 ? -5.852 8.768 -7.543 1.00 98.06 162 THR A CA 1
ATOM 1283 C C . THR A 1 162 ? -5.102 7.713 -8.347 1.00 98.06 162 THR A C 1
ATOM 1285 O O . THR A 1 162 ? -5.450 7.466 -9.500 1.00 98.06 162 THR A O 1
ATOM 1288 N N . ALA A 1 163 ? -4.079 7.101 -7.752 1.00 98.12 163 ALA A N 1
ATOM 1289 C CA . ALA A 1 163 ? -3.253 6.086 -8.400 1.00 98.12 163 ALA A CA 1
ATOM 1290 C C . ALA A 1 163 ? -3.109 4.838 -7.519 1.00 98.12 163 ALA A C 1
ATOM 1292 O O . ALA A 1 163 ? -2.912 4.944 -6.309 1.00 98.12 163 ALA A O 1
ATOM 1293 N N . GLN A 1 164 ? -3.158 3.654 -8.135 1.00 98.00 164 GLN A N 1
ATOM 1294 C CA . GLN A 1 164 ? -2.789 2.404 -7.465 1.00 98.00 164 GLN A CA 1
ATOM 1295 C C . GLN A 1 164 ? -1.272 2.267 -7.476 1.00 98.00 164 GLN A C 1
ATOM 1297 O O . GLN A 1 164 ? -0.658 2.332 -8.540 1.00 98.00 164 GLN A O 1
ATOM 1302 N N . ALA A 1 165 ? -0.672 2.039 -6.315 1.00 97.56 165 ALA A N 1
ATOM 1303 C CA . ALA A 1 165 ? 0.761 1.884 -6.146 1.00 97.56 165 ALA A CA 1
ATOM 1304 C C . ALA A 1 165 ? 1.088 0.496 -5.590 1.00 97.56 165 ALA A C 1
ATOM 1306 O O . ALA A 1 165 ? 0.505 0.051 -4.602 1.00 97.56 165 ALA A O 1
ATOM 1307 N N . ILE A 1 166 ? 2.035 -0.186 -6.224 1.00 96.81 166 ILE A N 1
ATOM 1308 C CA . ILE A 1 166 ? 2.560 -1.474 -5.769 1.00 96.81 166 ILE A CA 1
ATOM 1309 C C . ILE A 1 166 ? 3.857 -1.213 -5.010 1.00 96.81 166 ILE A C 1
ATOM 1311 O O . ILE A 1 166 ? 4.773 -0.612 -5.573 1.00 96.81 166 ILE A O 1
ATOM 1315 N N . PHE A 1 167 ? 3.942 -1.654 -3.754 1.00 96.31 167 PHE A N 1
ATOM 1316 C CA . PHE A 1 167 ? 5.164 -1.530 -2.959 1.00 96.31 167 PHE A CA 1
ATOM 1317 C C . PHE A 1 167 ? 6.272 -2.449 -3.489 1.00 96.31 167 PHE A C 1
ATOM 1319 O O . PHE A 1 167 ? 6.078 -3.664 -3.620 1.00 96.31 167 PHE A O 1
ATOM 1326 N N . MET A 1 168 ? 7.441 -1.861 -3.751 1.00 91.38 168 MET A N 1
ATOM 1327 C CA . MET A 1 168 ? 8.641 -2.553 -4.211 1.00 91.38 168 MET A CA 1
ATOM 1328 C C . MET A 1 168 ? 9.696 -2.476 -3.096 1.00 91.38 168 MET A C 1
ATOM 1330 O O . MET A 1 168 ? 10.290 -1.416 -2.901 1.00 91.38 168 MET A O 1
ATOM 1334 N N . PRO A 1 169 ? 9.937 -3.556 -2.328 1.00 83.94 169 PRO A N 1
ATOM 1335 C CA . PRO A 1 169 ? 10.948 -3.528 -1.279 1.00 83.94 169 PRO A CA 1
ATOM 1336 C C . PRO A 1 169 ? 12.320 -3.225 -1.888 1.00 83.94 169 PRO A C 1
ATOM 1338 O O . PRO A 1 169 ? 12.679 -3.759 -2.942 1.00 83.94 169 PRO A O 1
ATOM 1341 N N . VAL A 1 170 ? 13.069 -2.341 -1.223 1.00 66.69 170 VAL A N 1
ATOM 1342 C CA . VAL A 1 170 ? 14.394 -1.880 -1.653 1.00 66.69 170 VAL A CA 1
ATOM 1343 C C . VAL A 1 170 ? 15.293 -3.099 -1.881 1.00 66.69 170 VAL A C 1
ATOM 1345 O O . VAL A 1 170 ? 15.585 -3.863 -0.964 1.00 66.69 170 VAL A O 1
ATOM 1348 N N . GLY A 1 171 ? 15.662 -3.306 -3.143 1.00 55.25 171 GLY A N 1
ATOM 1349 C CA . GLY A 1 171 ? 16.319 -4.516 -3.644 1.00 55.25 171 GLY A CA 1
ATOM 1350 C C . GLY A 1 171 ? 16.306 -4.631 -5.172 1.00 55.25 171 GLY A C 1
ATOM 1351 O O . GLY A 1 171 ? 17.118 -5.363 -5.727 1.00 55.25 171 GLY A O 1
ATOM 1352 N N . ILE A 1 172 ? 15.434 -3.877 -5.861 1.00 47.41 172 ILE A N 1
ATOM 1353 C CA . ILE A 1 172 ? 15.292 -3.921 -7.332 1.00 47.41 172 ILE A CA 1
ATOM 1354 C C . ILE A 1 172 ? 15.507 -2.540 -7.993 1.00 47.41 172 ILE A C 1
ATOM 1356 O O . ILE A 1 172 ? 16.021 -2.454 -9.102 1.00 47.41 172 ILE A O 1
ATOM 1360 N N . SER A 1 173 ? 15.176 -1.440 -7.316 1.00 45.75 173 SER A N 1
ATOM 1361 C CA . SER A 1 173 ? 15.117 -0.076 -7.880 1.00 45.75 173 SER A CA 1
ATOM 1362 C C . SER A 1 173 ? 16.390 0.765 -7.706 1.00 45.75 173 SER A C 1
ATOM 1364 O O . SER A 1 173 ? 16.669 1.639 -8.528 1.00 45.75 173 SER A O 1
ATOM 1366 N N . THR A 1 174 ? 17.204 0.507 -6.676 1.00 44.59 174 THR A N 1
ATOM 1367 C CA . THR A 1 174 ? 18.420 1.298 -6.385 1.00 44.59 174 THR A CA 1
ATOM 1368 C C . THR A 1 174 ? 19.567 1.036 -7.370 1.00 44.59 174 THR A C 1
ATOM 1370 O O . THR A 1 174 ? 20.545 1.777 -7.386 1.00 44.59 174 THR A O 1
ATOM 1373 N N . ILE A 1 175 ? 19.451 0.015 -8.225 1.00 47.16 175 ILE A N 1
ATOM 1374 C CA . ILE A 1 175 ? 20.467 -0.305 -9.238 1.00 47.16 175 ILE A CA 1
ATOM 1375 C C . ILE A 1 175 ? 20.352 0.637 -10.454 1.00 47.16 175 ILE A C 1
ATOM 1377 O O . ILE A 1 175 ? 21.367 0.971 -11.056 1.00 47.16 175 ILE A O 1
ATOM 1381 N N . GLU A 1 176 ? 19.156 1.146 -10.784 1.00 45.44 176 GLU A N 1
ATOM 1382 C CA . GLU A 1 176 ? 18.966 2.012 -11.965 1.00 45.44 176 GLU A CA 1
ATOM 1383 C C . GLU A 1 176 ? 19.269 3.502 -11.710 1.00 45.44 176 GLU A C 1
ATOM 1385 O O . GLU A 1 176 ? 19.643 4.207 -12.645 1.00 45.44 176 GLU A O 1
ATOM 1390 N N . LYS A 1 177 ? 19.121 4.018 -10.478 1.00 46.19 177 LYS A N 1
ATOM 1391 C CA . LYS A 1 177 ? 19.253 5.471 -10.217 1.00 46.19 177 LYS A CA 1
ATOM 1392 C C . LYS A 1 177 ? 20.666 5.955 -9.888 1.00 46.19 177 LYS A C 1
ATOM 1394 O O . LYS A 1 177 ? 20.935 7.136 -10.084 1.00 46.19 177 LYS A O 1
ATOM 1399 N N . THR A 1 178 ? 21.572 5.088 -9.437 1.00 40.28 178 THR A N 1
ATOM 1400 C CA . THR A 1 178 ? 22.901 5.526 -8.955 1.00 40.28 178 THR A CA 1
ATOM 1401 C C . THR A 1 178 ? 24.036 5.224 -9.935 1.00 40.28 178 THR A C 1
ATOM 1403 O O . THR A 1 178 ? 25.192 5.514 -9.645 1.00 40.28 178 THR A O 1
ATOM 1406 N N . ILE A 1 179 ? 23.753 4.637 -11.102 1.00 44.22 179 ILE A N 1
ATOM 1407 C CA . ILE A 1 179 ? 24.807 4.141 -11.988 1.00 44.22 179 ILE A CA 1
ATOM 1408 C C . ILE A 1 179 ? 24.479 4.415 -13.463 1.00 44.22 179 ILE A C 1
ATOM 1410 O O . ILE A 1 179 ? 23.882 3.575 -14.132 1.00 44.22 179 ILE A O 1
ATOM 1414 N N . PRO A 1 180 ? 24.943 5.539 -14.029 1.00 43.53 180 PRO A N 1
ATOM 1415 C CA . PRO A 1 180 ? 25.060 5.669 -15.477 1.00 43.53 180 PRO A CA 1
ATOM 1416 C C . PRO A 1 180 ? 26.307 4.971 -16.060 1.00 43.53 180 PRO A C 1
ATOM 1418 O O . PRO A 1 180 ? 26.471 5.000 -17.275 1.00 43.53 180 PRO A O 1
ATOM 1421 N N . SER A 1 181 ? 27.211 4.373 -15.259 1.00 53.28 181 SER A N 1
ATOM 1422 C CA . SER A 1 181 ? 28.495 3.879 -15.806 1.00 53.28 181 SER A CA 1
ATOM 1423 C C . SER A 1 181 ? 29.312 2.872 -14.969 1.00 53.28 181 SER A C 1
ATOM 1425 O O . SER A 1 181 ? 30.538 2.870 -15.072 1.00 53.28 181 SER A O 1
ATOM 1427 N N . LEU A 1 182 ? 28.720 2.018 -14.130 1.00 48.91 182 LEU A N 1
ATOM 1428 C CA . LEU A 1 182 ? 29.464 0.895 -13.541 1.00 48.91 182 LEU A CA 1
ATOM 1429 C C . LEU A 1 182 ? 29.278 -0.313 -14.452 1.00 48.91 182 LEU A C 1
ATOM 1431 O O . LEU A 1 182 ? 28.180 -0.840 -14.621 1.00 48.91 182 LEU A O 1
ATOM 1435 N N . THR A 1 183 ? 30.380 -0.695 -15.085 1.00 61.31 183 THR A N 1
ATOM 1436 C CA . THR A 1 183 ? 30.503 -1.908 -15.884 1.00 61.31 183 THR A CA 1
ATOM 1437 C C . THR A 1 183 ? 30.111 -3.133 -15.051 1.00 61.31 183 THR A C 1
ATOM 1439 O O . THR A 1 183 ? 30.209 -3.127 -13.820 1.00 61.31 183 THR A O 1
ATOM 1442 N N . SER A 1 184 ? 29.689 -4.209 -15.726 1.00 61.91 184 SER A N 1
ATOM 1443 C CA . SER A 1 184 ? 29.369 -5.510 -15.110 1.00 61.91 184 SER A CA 1
ATOM 1444 C C . SER A 1 184 ? 30.429 -5.969 -14.094 1.00 61.91 184 SER A C 1
ATOM 1446 O O . SER A 1 184 ? 30.103 -6.609 -13.095 1.00 61.91 184 SER A O 1
ATOM 1448 N N . ASP A 1 185 ? 31.690 -5.608 -14.322 1.00 68.56 185 ASP A N 1
ATOM 1449 C CA . ASP A 1 185 ? 32.825 -5.986 -13.482 1.00 68.56 185 ASP A CA 1
ATOM 1450 C C . ASP A 1 185 ? 32.815 -5.306 -12.112 1.00 68.56 185 ASP A C 1
ATOM 1452 O O . ASP A 1 185 ? 33.153 -5.934 -11.112 1.00 68.56 185 ASP A O 1
ATOM 1456 N N . ALA A 1 186 ? 32.371 -4.052 -12.023 1.00 70.56 186 ALA A N 1
ATOM 1457 C CA . ALA A 1 186 ? 32.336 -3.342 -10.750 1.00 70.56 186 ALA A CA 1
ATOM 1458 C C . ALA A 1 186 ? 31.170 -3.801 -9.860 1.00 70.56 186 ALA A C 1
ATOM 1460 O O . ALA A 1 186 ? 31.315 -3.900 -8.641 1.00 70.56 186 ALA A O 1
ATOM 1461 N N . ILE A 1 187 ? 30.036 -4.165 -10.469 1.00 70.50 187 ILE A N 1
ATOM 1462 C CA . ILE A 1 187 ? 28.928 -4.817 -9.755 1.00 70.50 187 ILE A CA 1
ATOM 1463 C C . ILE A 1 187 ? 29.384 -6.186 -9.240 1.00 70.50 187 ILE A C 1
ATOM 1465 O O . ILE A 1 187 ? 29.159 -6.512 -8.073 1.00 70.50 187 ILE A O 1
ATOM 1469 N N . LYS A 1 188 ? 30.078 -6.965 -10.079 1.00 73.50 188 LYS A N 1
ATOM 1470 C CA . LYS A 1 188 ? 30.639 -8.262 -9.688 1.00 73.50 188 LYS A CA 1
ATOM 1471 C C . LYS A 1 188 ? 31.633 -8.118 -8.531 1.00 73.50 188 LYS A C 1
ATOM 1473 O O . LYS A 1 188 ? 31.511 -8.852 -7.556 1.00 73.50 188 LYS A O 1
ATOM 1478 N N . ALA A 1 189 ? 32.514 -7.118 -8.579 1.00 77.81 189 ALA A N 1
ATOM 1479 C CA . ALA A 1 189 ? 33.465 -6.823 -7.509 1.00 77.81 189 ALA A CA 1
ATOM 1480 C C . ALA A 1 189 ? 32.775 -6.434 -6.188 1.00 77.81 189 ALA A C 1
ATOM 1482 O O . ALA A 1 189 ? 33.167 -6.917 -5.127 1.00 77.81 189 ALA A O 1
ATOM 1483 N N . MET A 1 190 ? 31.713 -5.618 -6.225 1.00 76.69 190 MET A N 1
ATOM 1484 C CA . MET A 1 190 ? 30.951 -5.274 -5.014 1.00 76.69 190 MET A CA 1
ATOM 1485 C C . MET A 1 190 ? 30.221 -6.484 -4.419 1.00 76.69 190 MET A C 1
ATOM 1487 O O . MET A 1 190 ? 30.177 -6.639 -3.196 1.00 76.69 190 MET A O 1
ATOM 1491 N N . ILE A 1 191 ? 29.644 -7.346 -5.264 1.00 83.31 191 ILE A N 1
ATOM 1492 C CA . ILE A 1 191 ? 28.989 -8.582 -4.813 1.00 83.31 191 ILE A CA 1
ATOM 1493 C C . ILE A 1 191 ? 30.021 -9.528 -4.197 1.00 83.31 191 ILE A C 1
ATOM 1495 O O . ILE A 1 191 ? 29.784 -10.072 -3.118 1.00 83.31 191 ILE A O 1
ATOM 1499 N N . GLU A 1 192 ? 31.179 -9.691 -4.831 1.00 86.31 192 GLU A N 1
ATOM 1500 C CA . GLU A 1 192 ? 32.271 -10.535 -4.341 1.00 86.31 192 GLU A CA 1
ATOM 1501 C C . GLU A 1 192 ? 32.832 -10.014 -3.009 1.00 86.31 192 GLU A C 1
ATOM 1503 O O . GLU A 1 192 ? 33.010 -10.786 -2.062 1.00 86.31 192 GLU A O 1
ATOM 1508 N N . GLN A 1 193 ? 32.984 -8.692 -2.872 1.00 90.25 193 GLN A N 1
ATOM 1509 C CA . GLN A 1 193 ? 33.375 -8.054 -1.616 1.00 90.25 193 GLN A CA 1
ATOM 1510 C C . GLN A 1 193 ? 32.352 -8.326 -0.506 1.00 90.25 193 GLN A C 1
ATOM 1512 O O . GLN A 1 193 ? 32.727 -8.783 0.574 1.00 90.25 193 GLN A O 1
ATOM 1517 N N . LYS A 1 194 ? 31.054 -8.101 -0.764 1.00 89.12 194 LYS A N 1
ATOM 1518 C CA . LYS A 1 194 ? 29.997 -8.381 0.222 1.00 89.12 194 LYS A CA 1
ATOM 1519 C C . LYS A 1 194 ? 29.944 -9.859 0.603 1.00 89.12 194 LYS A C 1
ATOM 1521 O O . LYS A 1 194 ? 29.790 -10.175 1.778 1.00 89.12 194 LYS A O 1
ATOM 1526 N N . THR A 1 195 ? 30.114 -10.753 -0.368 1.00 89.56 195 THR A N 1
ATOM 1527 C CA . THR A 1 195 ? 30.141 -12.206 -0.137 1.00 89.56 195 THR A CA 1
ATOM 1528 C C . THR A 1 195 ? 31.327 -12.595 0.745 1.00 89.56 195 THR A C 1
ATOM 1530 O O . THR A 1 195 ? 31.188 -13.413 1.652 1.00 89.56 195 THR A O 1
ATOM 1533 N N . THR A 1 196 ? 32.483 -11.961 0.538 1.00 91.44 196 THR A N 1
ATOM 1534 C CA . THR A 1 196 ? 33.685 -12.181 1.352 1.00 91.44 196 THR A CA 1
ATOM 1535 C C . THR A 1 196 ? 33.474 -11.735 2.798 1.00 91.44 196 THR A C 1
ATOM 1537 O O . THR A 1 196 ? 33.778 -12.497 3.715 1.00 91.44 196 THR A O 1
ATOM 1540 N N . VAL A 1 197 ? 32.901 -10.545 3.010 1.00 92.25 197 VAL A N 1
ATOM 1541 C CA . VAL A 1 197 ? 32.584 -10.035 4.357 1.00 92.25 197 VAL A CA 1
ATOM 1542 C C . VAL A 1 197 ? 31.592 -10.956 5.071 1.00 92.25 197 VAL A C 1
ATOM 1544 O O . VAL A 1 197 ? 31.825 -11.345 6.213 1.00 92.25 197 VAL A O 1
ATOM 1547 N N . LEU A 1 198 ? 30.534 -11.391 4.380 1.00 92.06 198 LEU A N 1
ATOM 1548 C CA . LEU A 1 198 ? 29.540 -12.301 4.953 1.00 92.06 198 LEU A CA 1
ATOM 1549 C C . LEU A 1 198 ? 30.168 -13.643 5.371 1.00 92.06 198 LEU A C 1
ATOM 1551 O O . LEU A 1 198 ? 29.895 -14.159 6.452 1.00 92.06 198 LEU A O 1
ATOM 1555 N N . ASN A 1 199 ? 31.058 -14.196 4.542 1.00 91.25 199 ASN A N 1
ATOM 1556 C CA . ASN A 1 199 ? 31.766 -15.436 4.861 1.00 91.25 199 ASN A CA 1
ATOM 1557 C C . ASN A 1 199 ? 32.708 -15.281 6.067 1.00 91.25 199 ASN A C 1
ATOM 1559 O O . ASN A 1 199 ? 32.841 -16.212 6.863 1.00 91.25 199 ASN A O 1
ATOM 1563 N N . GLN A 1 200 ? 33.335 -14.114 6.239 1.00 91.44 200 GLN A N 1
ATOM 1564 C CA . GLN A 1 200 ? 34.143 -13.817 7.426 1.00 91.44 200 GLN A CA 1
ATOM 1565 C C . GLN A 1 200 ? 33.286 -13.783 8.697 1.00 91.44 200 GLN A C 1
ATOM 1567 O O . GLN A 1 200 ? 33.665 -14.394 9.699 1.00 91.44 200 GLN A O 1
ATOM 1572 N N . GLU A 1 201 ? 32.115 -13.140 8.653 1.00 93.12 201 GLU A N 1
ATOM 1573 C CA . GLU A 1 201 ? 31.179 -13.114 9.785 1.00 93.12 201 GLU A CA 1
ATOM 1574 C C . GLU A 1 201 ? 30.665 -14.515 10.140 1.00 93.12 201 GLU A C 1
ATOM 1576 O O . GLU A 1 201 ? 30.652 -14.887 11.315 1.00 93.12 201 GLU A O 1
ATOM 1581 N N . ILE A 1 202 ? 30.318 -15.329 9.136 1.00 94.62 202 ILE A N 1
ATOM 1582 C CA . ILE A 1 202 ? 29.893 -16.723 9.337 1.00 94.62 202 ILE A CA 1
ATOM 1583 C C . ILE A 1 202 ? 30.996 -17.537 10.025 1.00 94.62 202 ILE A C 1
ATOM 1585 O O . ILE A 1 202 ? 30.716 -18.281 10.966 1.00 94.62 202 ILE A O 1
ATOM 1589 N N . ASN A 1 203 ? 32.252 -17.385 9.600 1.00 93.25 203 ASN A N 1
ATOM 1590 C CA . ASN A 1 203 ? 33.376 -18.087 10.223 1.00 93.25 203 ASN A CA 1
ATOM 1591 C C . ASN A 1 203 ? 33.612 -17.627 11.667 1.00 93.25 203 ASN A C 1
ATOM 1593 O O . ASN A 1 203 ? 33.866 -18.451 12.545 1.00 93.25 203 ASN A O 1
ATOM 1597 N N . LEU A 1 204 ? 33.470 -16.329 11.943 1.00 94.62 204 LEU A N 1
ATOM 1598 C CA . LEU A 1 204 ? 33.584 -15.794 13.298 1.00 94.62 204 LEU A CA 1
ATOM 1599 C C . LEU A 1 204 ? 32.476 -16.329 14.218 1.00 94.62 204 LEU A C 1
ATOM 1601 O O . LEU A 1 204 ? 32.738 -16.652 15.377 1.00 94.62 204 LEU A O 1
ATOM 1605 N N . LEU A 1 205 ? 31.252 -16.461 13.703 1.00 94.31 205 LEU A N 1
ATOM 1606 C CA . LEU A 1 205 ? 30.135 -17.064 14.431 1.00 94.31 205 LEU A CA 1
ATOM 1607 C C . LEU A 1 205 ? 30.359 -18.557 14.698 1.00 94.31 205 LEU A C 1
ATOM 1609 O O . LEU A 1 205 ? 30.130 -18.996 15.822 1.00 94.31 205 LEU A O 1
ATOM 1613 N N . ARG A 1 206 ? 30.870 -19.318 13.721 1.00 93.81 206 ARG A N 1
ATOM 1614 C CA . ARG A 1 206 ? 31.226 -20.738 13.912 1.00 93.81 206 ARG A CA 1
ATOM 1615 C C . ARG A 1 206 ? 32.266 -20.922 15.016 1.00 93.81 206 ARG A C 1
ATOM 1617 O O . ARG A 1 206 ? 32.028 -21.686 15.942 1.00 93.81 206 ARG A O 1
ATOM 1624 N N . ASN A 1 207 ? 33.337 -20.127 15.000 1.00 94.19 207 ASN A N 1
ATOM 1625 C CA . ASN A 1 207 ? 34.364 -20.179 16.045 1.00 94.19 207 ASN A CA 1
ATOM 1626 C C . ASN A 1 207 ? 33.799 -19.870 17.443 1.00 94.19 207 ASN A C 1
ATOM 1628 O O . ASN A 1 207 ? 34.209 -20.474 18.433 1.00 94.19 207 ASN A O 1
ATOM 1632 N N . LYS A 1 208 ? 32.850 -18.929 17.544 1.00 95.38 208 LYS A N 1
ATOM 1633 C CA . LYS A 1 208 ? 32.171 -18.631 18.816 1.00 95.38 208 LYS A CA 1
ATOM 1634 C C . LYS A 1 208 ? 31.315 -19.802 19.299 1.00 95.38 208 LYS A C 1
ATOM 1636 O O . LYS A 1 208 ? 31.297 -20.062 20.499 1.00 95.38 208 LYS A O 1
ATOM 1641 N N . ILE A 1 209 ? 30.625 -20.492 18.391 1.00 95.94 209 ILE A N 1
ATOM 1642 C CA . ILE A 1 209 ? 29.826 -21.680 18.721 1.00 95.94 209 ILE A CA 1
ATOM 1643 C C . ILE A 1 209 ? 30.737 -22.796 19.251 1.00 95.94 209 ILE A C 1
ATOM 1645 O O . ILE A 1 209 ? 30.480 -23.301 20.341 1.00 95.94 209 ILE A O 1
ATOM 1649 N N . ASP A 1 210 ? 31.848 -23.091 18.573 1.00 95.06 210 ASP A N 1
ATOM 1650 C CA . ASP A 1 210 ? 32.797 -24.136 18.995 1.00 95.06 210 ASP A CA 1
ATOM 1651 C C . ASP A 1 210 ? 33.396 -23.862 20.389 1.00 95.06 210 ASP A C 1
ATOM 1653 O O . ASP A 1 210 ? 33.560 -24.768 21.218 1.00 95.06 210 ASP A O 1
ATOM 1657 N N . LEU A 1 211 ? 33.691 -22.591 20.689 1.00 94.44 211 LEU A N 1
ATOM 1658 C CA . LEU A 1 211 ? 34.142 -22.172 22.018 1.00 94.44 211 LEU A CA 1
ATOM 1659 C C . LEU A 1 211 ? 33.072 -22.434 23.084 1.00 94.44 211 LEU A C 1
ATOM 1661 O O . LEU A 1 211 ? 33.379 -23.012 24.127 1.00 94.44 211 LEU A O 1
ATOM 1665 N N . LEU A 1 212 ? 31.820 -22.046 22.824 1.00 94.12 212 LEU A N 1
ATOM 1666 C CA . LEU A 1 212 ? 30.706 -22.262 23.752 1.00 94.12 212 LEU A CA 1
ATOM 1667 C C . LEU A 1 212 ? 30.440 -23.752 23.999 1.00 94.12 212 LEU A C 1
ATOM 1669 O O . LEU A 1 212 ? 30.223 -24.152 25.142 1.00 94.12 212 LEU A O 1
ATOM 1673 N N . GLU A 1 213 ? 30.515 -24.588 22.963 1.00 94.00 213 GLU A N 1
ATOM 1674 C CA . GLU A 1 213 ? 30.385 -26.042 23.111 1.00 94.00 213 GLU A CA 1
ATOM 1675 C C . GLU A 1 213 ? 31.502 -26.633 23.981 1.00 94.00 213 GLU A C 1
ATOM 1677 O O . GLU A 1 213 ? 31.256 -27.509 24.820 1.00 94.00 213 GLU A O 1
ATOM 1682 N N . THR A 1 214 ? 32.724 -26.115 23.837 1.00 93.62 214 THR A N 1
ATOM 1683 C CA . THR A 1 214 ? 33.866 -26.523 24.662 1.00 93.62 214 THR A CA 1
ATOM 1684 C C . THR A 1 214 ? 33.657 -26.139 26.129 1.00 93.62 214 THR A C 1
ATOM 1686 O O . THR A 1 214 ? 33.861 -26.982 27.008 1.00 93.62 214 THR A O 1
ATOM 1689 N N . PHE A 1 215 ? 33.184 -24.917 26.405 1.00 93.12 215 PHE A N 1
ATOM 1690 C CA . PHE A 1 215 ? 32.849 -24.473 27.764 1.00 93.12 215 PHE A CA 1
ATOM 1691 C C . PHE A 1 215 ? 31.743 -25.331 28.393 1.00 93.12 215 PHE A C 1
ATOM 1693 O O . PHE A 1 215 ? 31.916 -25.835 29.503 1.00 93.12 215 PHE A O 1
ATOM 1700 N N . LEU A 1 216 ? 30.662 -25.608 27.655 1.00 91.50 216 LEU A N 1
ATOM 1701 C CA . LEU A 1 216 ? 29.568 -26.468 28.125 1.00 91.50 216 LEU A CA 1
ATOM 1702 C C . LEU A 1 216 ? 30.035 -27.894 28.449 1.00 91.50 216 LEU A C 1
ATOM 1704 O O . LEU A 1 216 ? 29.553 -28.526 29.394 1.00 91.50 216 LEU A O 1
ATOM 1708 N N . LYS A 1 217 ? 30.981 -28.434 27.672 1.00 91.44 217 LYS A N 1
ATOM 1709 C CA . LYS A 1 217 ? 31.554 -29.763 27.925 1.00 91.44 217 LYS A CA 1
ATOM 1710 C C . LYS A 1 217 ? 32.441 -29.775 29.174 1.00 91.44 217 LYS A C 1
ATOM 1712 O O . LYS A 1 217 ? 32.441 -30.770 29.907 1.00 91.44 217 LYS A O 1
ATOM 1717 N N . GLN A 1 218 ? 33.172 -28.689 29.430 1.00 86.75 218 GLN A N 1
ATOM 1718 C CA . GLN A 1 218 ? 33.971 -28.530 30.646 1.00 86.75 218 GLN A CA 1
ATOM 1719 C C . GLN A 1 218 ? 33.083 -28.423 31.892 1.00 86.75 218 GLN A C 1
ATOM 1721 O O . GLN A 1 218 ? 33.300 -29.191 32.827 1.00 86.75 218 GLN A O 1
ATOM 1726 N N . GLU A 1 219 ? 32.036 -27.590 31.884 1.00 84.06 219 GLU A N 1
ATOM 1727 C CA . GLU A 1 219 ? 31.106 -27.451 33.022 1.00 84.06 219 GLU A CA 1
ATOM 1728 C C . GLU A 1 219 ? 30.465 -28.786 33.428 1.00 84.06 219 GLU A C 1
ATOM 1730 O O . GLU A 1 219 ? 30.541 -29.180 34.594 1.00 84.06 219 GLU A O 1
ATOM 1735 N N . LYS A 1 220 ? 29.954 -29.563 32.461 1.00 80.69 220 LYS A N 1
ATOM 1736 C CA . LYS A 1 220 ? 29.381 -30.902 32.724 1.00 80.69 220 LYS A CA 1
ATOM 1737 C C . LYS A 1 220 ? 30.383 -31.894 33.322 1.00 80.69 220 LYS A C 1
ATOM 1739 O O . LYS A 1 220 ? 29.993 -32.863 33.976 1.00 80.69 220 LYS A O 1
ATOM 1744 N N . THR A 1 221 ? 31.674 -31.702 33.057 1.00 74.12 221 THR A N 1
ATOM 1745 C CA . THR A 1 221 ? 32.738 -32.559 33.596 1.00 74.12 221 THR A CA 1
ATOM 1746 C C . THR A 1 221 ? 33.092 -32.162 35.030 1.00 74.12 221 THR A C 1
ATOM 1748 O O . THR A 1 221 ? 33.400 -33.036 35.843 1.00 74.12 221 THR A O 1
ATOM 1751 N N . THR A 1 222 ? 33.006 -30.871 35.356 1.00 71.19 222 THR A N 1
ATOM 1752 C CA . THR A 1 222 ? 33.257 -30.328 36.698 1.00 71.19 222 THR A CA 1
ATOM 1753 C C . THR A 1 222 ? 32.116 -30.660 37.665 1.00 71.19 222 THR A C 1
ATOM 1755 O O . THR A 1 222 ? 32.381 -31.098 38.781 1.00 71.19 222 THR A O 1
ATOM 1758 N N . GLU A 1 223 ? 30.859 -30.591 37.215 1.00 68.56 223 GLU A N 1
ATOM 1759 C CA . GLU A 1 223 ? 29.668 -30.912 38.026 1.00 68.56 223 GLU A CA 1
ATOM 1760 C C . GLU A 1 223 ? 29.615 -32.397 38.449 1.00 68.56 223 GLU A C 1
ATOM 1762 O O . GLU A 1 223 ? 29.197 -32.739 39.552 1.00 68.56 223 GLU A O 1
ATOM 1767 N N . LYS A 1 224 ? 30.147 -33.313 37.623 1.00 64.00 224 LYS A N 1
ATOM 1768 C CA . LYS A 1 224 ? 30.280 -34.742 37.980 1.00 64.00 224 LYS A CA 1
ATOM 1769 C C . LYS A 1 224 ? 31.359 -35.039 39.028 1.00 64.00 224 LYS A C 1
ATOM 1771 O O . LYS A 1 224 ? 31.432 -36.178 39.493 1.00 64.00 224 LYS A O 1
ATOM 1776 N N . ARG A 1 225 ? 32.224 -34.076 39.361 1.00 62.50 225 ARG A N 1
ATOM 1777 C CA . ARG A 1 225 ? 33.359 -34.270 40.278 1.00 62.50 225 ARG A CA 1
ATOM 1778 C C . ARG A 1 225 ? 33.136 -33.707 41.677 1.00 62.50 225 ARG A C 1
ATOM 1780 O O . ARG A 1 225 ? 34.038 -33.868 42.493 1.00 62.50 225 ARG A O 1
ATOM 1787 N N . GLU A 1 226 ? 31.981 -33.117 41.992 1.00 57.44 226 GLU A N 1
ATOM 1788 C CA . GLU A 1 226 ? 31.688 -32.746 43.379 1.00 57.44 226 GLU A CA 1
ATOM 1789 C C . GLU A 1 226 ? 31.561 -34.012 44.248 1.00 57.44 226 GLU A C 1
ATOM 1791 O O . GLU A 1 226 ? 30.655 -34.832 44.043 1.00 57.44 226 GLU A O 1
ATOM 1796 N N . PRO A 1 227 ? 32.478 -34.239 45.208 1.00 58.50 227 PRO A N 1
ATOM 1797 C CA . PRO A 1 227 ? 32.390 -35.397 46.072 1.00 58.50 227 PRO A CA 1
ATOM 1798 C C . PRO A 1 227 ? 31.200 -35.208 47.010 1.00 58.50 227 PRO A C 1
ATOM 1800 O O . PRO A 1 227 ? 31.090 -34.194 47.698 1.00 58.50 227 PRO A O 1
ATOM 1803 N N . LYS A 1 228 ? 30.324 -36.218 47.082 1.00 57.00 228 LYS A N 1
ATOM 1804 C CA . LYS A 1 228 ? 29.326 -36.331 48.151 1.00 57.00 228 LYS A CA 1
ATOM 1805 C C . LYS A 1 228 ? 30.053 -36.271 49.493 1.00 57.00 228 LYS A C 1
ATOM 1807 O O . LYS A 1 228 ? 30.614 -37.273 49.939 1.00 57.00 228 LYS A O 1
ATOM 1812 N N . VAL A 1 229 ? 30.036 -35.102 50.127 1.00 60.72 229 VAL A N 1
ATOM 1813 C CA . VAL A 1 229 ? 30.459 -34.924 51.514 1.00 60.72 229 VAL A CA 1
ATOM 1814 C C . VAL A 1 229 ? 29.485 -35.737 52.362 1.00 60.72 229 VAL A C 1
ATOM 1816 O O . VAL A 1 229 ? 28.349 -35.329 52.599 1.00 60.72 229 VAL A O 1
ATOM 1819 N N . LYS A 1 230 ? 29.904 -36.950 52.737 1.00 57.28 230 LYS A N 1
ATOM 1820 C CA . LYS A 1 230 ? 29.194 -37.782 53.707 1.00 57.28 230 LYS A CA 1
ATOM 1821 C C . LYS A 1 230 ? 29.257 -37.064 55.056 1.00 57.28 230 LYS A C 1
ATOM 1823 O O . LYS A 1 230 ? 30.349 -36.876 55.586 1.00 57.28 230 LYS A O 1
ATOM 1828 N N . LYS A 1 231 ? 28.096 -36.638 55.554 1.00 60.56 231 LYS A N 1
ATOM 1829 C CA . LYS A 1 231 ? 27.870 -36.402 56.983 1.00 60.56 231 LYS A CA 1
ATOM 1830 C C . LYS A 1 231 ? 27.595 -37.730 57.671 1.00 60.56 231 LYS A C 1
ATOM 1832 O O . LYS A 1 231 ? 26.986 -38.600 57.006 1.00 60.56 231 LYS A O 1
#